Protein AF-0000000085766623 (afdb_homodimer)

Radius of gyration: 16.17 Å; Cα contacts (8 Å, |Δi|>4): 155; chains: 2; bounding box: 37×39×36 Å

Nearest PDB structures (foldseek):
  5cm3-assembly1_A  TM=6.583E-01  e=5.769E-01  Escherichia coli
  8qa9-assembly1_D  TM=6.747E-01  e=6.812E-01  Escherichia coli
  5ckt-assembly1_D  TM=7.286E-01  e=1.122E+00  Escherichia coli
  2n5g-assembly1_A  TM=6.595E-01  e=3.589E+00  Escherichia coli
  4ds4-assembly1_A  TM=4.404E-01  e=4.480E+00  Geobacillus kaustophilus HTA426

Sequence (198 aa):
MEEEMLNTLAAILIRMTPEIFHELVDALSPLLEKKDKFMRKALEPELKIAITLCYLAIGDSYKSLMYSFSVSHNTICRIIPETCEVIFGEVMSFLSLVSMEEEMLNTLAAILIRMTPEIFHELVDALSPLLEKKDKFMRKALEPELKIAITLCYLAIGDSYKSLMYSFSVSHNTICRIIPETCEVIFGEVMSFLSLVS

Solvent-accessible surface area (backbone atoms only — not comparable to full-atom values): 11015 Å² total; per-residue (Å²): 114,72,69,53,35,50,44,49,42,28,48,50,55,68,66,51,45,73,67,56,50,49,53,50,37,64,70,44,33,68,64,53,59,65,66,44,78,78,52,86,81,60,78,56,53,61,56,43,50,54,54,36,44,38,37,58,26,71,59,50,48,72,67,56,46,25,63,75,67,70,44,54,67,73,54,52,54,47,41,37,49,54,48,46,38,54,50,48,34,54,50,50,54,51,49,64,70,73,104,112,71,68,53,36,47,45,50,42,29,49,50,56,69,66,50,45,73,66,57,50,49,51,50,38,65,68,44,34,68,62,52,58,63,68,45,77,78,50,88,80,61,78,54,53,62,56,42,50,52,53,35,44,38,36,56,24,70,60,51,49,72,68,55,44,27,64,75,68,69,44,54,66,73,55,52,55,46,41,37,51,53,47,46,36,54,51,47,33,52,52,49,52,51,49,65,71,74,106

Organism: Holothuria leucospilota (NCBI:txid206669)

Foldseek 3Di:
DVVVVLVVLLVVVVPDDPVNLVVVLVVQQVVLVVVCVDPPDDDHSSLLVVLLSCCRNVVDDLVRSCVVVVNDSVNSVPSNVSSVVSVVVVVVVVVVVVD/DVVVVLVVLLVVVVPDDPVNLVVVLVVQQVVLVVVCVDPPDQDHSSLLVVLLSCCRNVVDDLVRSCVVVVNDSVNSVPSNVSSVVSVVVVVVVVVVVVD

pLDDT: mean 87.42, std 12.61, range [39.88, 98.12]

Secondary structure (DSSP, 8-state):
-HHHHHHHHHHHHHT--HHHHHHHHHHHHHHHHHH-TT-TTPPPHHHHHHHHHIIIII---HHHHHHHHT--HHHHHHHHHHHHHHHHHHHHHHHHHH-/-HHHHHHHHHHHHHT--HHHHHHHHHHHHHHHHHH-TT-TTPPPHHHHHHHHHIIIII---HHHHHHHHT--HHHHHHHHHHHHHHHHHHHHHHHHHH-

Structure (mmCIF, N/CA/C/O backbone):
data_AF-0000000085766623-model_v1
#
loop_
_entity.id
_entity.type
_entity.pdbx_description
1 polymer 'Uncharacterized protein'
#
loop_
_atom_site.group_PDB
_atom_site.id
_atom_site.type_symbol
_atom_site.label_atom_id
_atom_site.label_alt_id
_atom_site.label_comp_id
_atom_site.label_asym_id
_atom_site.label_entity_id
_atom_site.label_seq_id
_atom_site.pdbx_PDB_ins_code
_atom_site.Cartn_x
_atom_site.Cartn_y
_atom_site.Cartn_z
_atom_site.occupancy
_atom_site.B_iso_or_equiv
_atom_site.auth_seq_id
_atom_site.auth_comp_id
_atom_site.auth_asym_id
_atom_site.auth_atom_id
_atom_site.pdbx_PDB_model_num
ATOM 1 N N . MET A 1 1 ? 11.414 -16.625 9.031 1 39.88 1 MET A N 1
ATOM 2 C CA . MET A 1 1 ? 11.914 -15.641 8.07 1 39.88 1 MET A CA 1
ATOM 3 C C . MET A 1 1 ? 10.93 -14.484 7.902 1 39.88 1 MET A C 1
ATOM 5 O O . MET A 1 1 ? 11.336 -13.32 7.855 1 39.88 1 MET A O 1
ATOM 9 N N . GLU A 1 2 ? 9.57 -14.766 7.883 1 46.84 2 GLU A N 1
ATOM 10 C CA . GLU A 1 2 ? 8.484 -13.805 7.754 1 46.84 2 GLU A CA 1
ATOM 11 C C . GLU A 1 2 ? 8.461 -12.836 8.93 1 46.84 2 GLU A C 1
ATOM 13 O O . GLU A 1 2 ? 8.297 -11.625 8.75 1 46.84 2 GLU A O 1
ATOM 18 N N . GLU A 1 3 ? 8.633 -13.422 10.117 1 51.94 3 GLU A N 1
ATOM 19 C CA . GLU A 1 3 ? 8.656 -12.703 11.383 1 51.94 3 GLU A CA 1
ATOM 20 C C . GLU A 1 3 ? 9.789 -11.688 11.422 1 51.94 3 GLU A C 1
ATOM 22 O O . GLU A 1 3 ? 9.648 -10.602 11.992 1 51.94 3 GLU A O 1
ATOM 27 N N . GLU A 1 4 ? 10.703 -12.062 10.648 1 53.62 4 GLU A N 1
ATOM 28 C CA . GLU A 1 4 ? 11.898 -11.227 10.711 1 53.62 4 GLU A CA 1
ATOM 29 C C . GLU A 1 4 ? 11.719 -9.938 9.906 1 53.62 4 GLU A C 1
ATOM 31 O O . GLU A 1 4 ? 12.18 -8.875 10.32 1 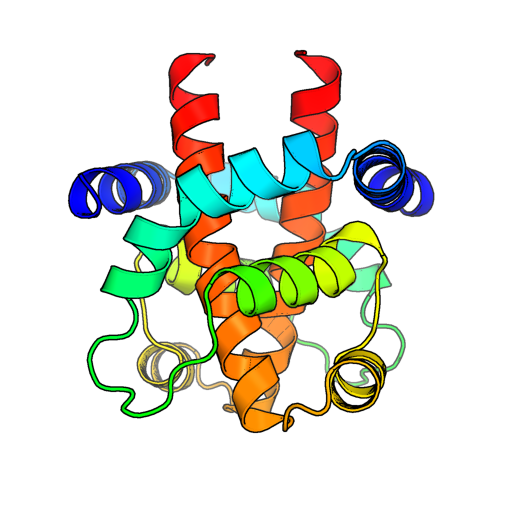53.62 4 GLU A O 1
ATOM 36 N N . MET A 1 5 ? 11 -10.047 8.883 1 54.84 5 MET A N 1
ATOM 37 C CA . MET A 1 5 ? 10.812 -8.875 8.039 1 54.84 5 MET A CA 1
ATOM 38 C C . MET A 1 5 ? 9.922 -7.844 8.719 1 54.84 5 MET A C 1
ATOM 40 O O . MET A 1 5 ? 10.242 -6.656 8.75 1 54.84 5 MET A O 1
ATOM 44 N N . LEU A 1 6 ? 8.75 -8.305 9.195 1 57.81 6 LEU A N 1
ATOM 45 C CA . LEU A 1 6 ? 7.875 -7.422 9.961 1 57.81 6 LEU A CA 1
ATOM 46 C C . LEU A 1 6 ? 8.602 -6.859 11.18 1 57.81 6 LEU A C 1
ATOM 48 O O . LEU A 1 6 ? 8.414 -5.695 11.531 1 57.81 6 LEU A O 1
ATOM 52 N N . ASN A 1 7 ? 9.539 -7.586 11.477 1 64.12 7 ASN A N 1
ATOM 53 C CA . ASN A 1 7 ? 10.297 -7.191 12.656 1 64.12 7 ASN A CA 1
ATOM 54 C C . ASN A 1 7 ? 11.227 -6.012 12.359 1 64.12 7 ASN A C 1
ATOM 56 O O . ASN A 1 7 ? 11.398 -5.133 13.203 1 64.12 7 ASN A O 1
ATOM 60 N N . THR A 1 8 ? 11.461 -5.91 11.117 1 69.06 8 THR A N 1
ATOM 61 C CA . THR A 1 8 ? 12.398 -4.848 10.781 1 69.06 8 THR A CA 1
ATOM 62 C C . THR A 1 8 ? 11.695 -3.498 10.719 1 69.06 8 THR A C 1
ATOM 64 O O . THR A 1 8 ? 12.133 -2.533 11.352 1 69.06 8 THR A O 1
ATOM 67 N N . LEU A 1 9 ? 10.5 -3.447 10.094 1 74.31 9 LEU A N 1
ATOM 68 C CA . LEU A 1 9 ? 9.758 -2.193 9.977 1 74.31 9 LEU A CA 1
ATOM 69 C C . LEU A 1 9 ? 9.266 -1.723 11.336 1 74.31 9 LEU A C 1
ATOM 71 O O . LEU A 1 9 ? 9.328 -0.531 11.648 1 74.31 9 LEU A O 1
ATOM 75 N N . ALA A 1 10 ? 8.883 -2.727 12.039 1 76.06 10 ALA A N 1
ATOM 76 C CA . ALA A 1 10 ? 8.414 -2.398 13.391 1 76.06 10 ALA A CA 1
ATOM 77 C C . ALA A 1 10 ? 9.547 -1.816 14.234 1 76.06 10 ALA A C 1
ATOM 79 O O . ALA A 1 10 ? 9.336 -0.863 14.984 1 76.06 10 ALA A O 1
ATOM 80 N N . ALA A 1 11 ? 10.656 -2.379 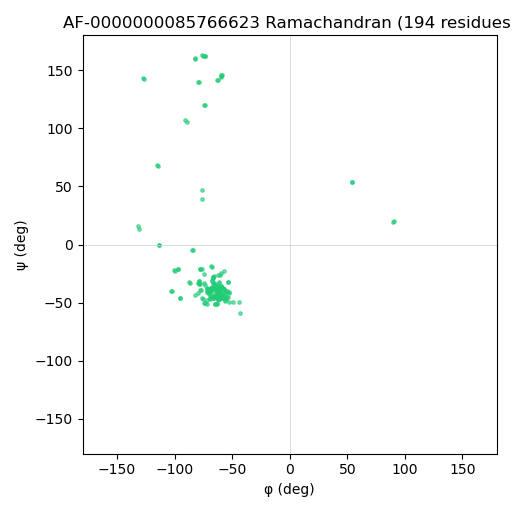13.969 1 75.38 11 ALA A N 1
ATOM 81 C CA . ALA A 1 11 ? 11.82 -1.898 14.703 1 75.38 11 ALA A CA 1
ATOM 82 C C . ALA A 1 11 ? 12.18 -0.471 14.297 1 75.38 11 ALA A C 1
ATOM 84 O O . ALA A 1 11 ? 12.547 0.348 15.141 1 75.38 11 ALA A O 1
ATOM 85 N N . ILE A 1 12 ? 12.008 -0.249 13.094 1 73.38 12 ILE A N 1
ATOM 86 C CA . ILE A 1 12 ? 12.289 1.093 12.594 1 73.38 12 ILE A CA 1
ATOM 87 C C . ILE A 1 12 ? 11.273 2.078 13.172 1 73.38 12 ILE A C 1
ATOM 89 O O . ILE A 1 12 ? 11.641 3.178 13.594 1 73.38 12 ILE A O 1
ATOM 93 N N . LEU A 1 13 ? 10.016 1.604 13.211 1 77.88 13 LEU A N 1
ATOM 94 C CA . LEU A 1 13 ? 8.961 2.475 13.711 1 77.88 13 LEU A CA 1
ATOM 95 C C . LEU A 1 13 ? 9.125 2.725 15.211 1 77.88 13 LEU A C 1
ATOM 97 O O . LEU A 1 13 ? 8.891 3.838 15.688 1 77.88 13 LEU A O 1
ATOM 101 N N . ILE A 1 14 ? 9.523 1.737 15.836 1 77.69 14 ILE A N 1
ATOM 102 C CA . ILE A 1 14 ? 9.711 1.867 17.281 1 77.69 14 ILE A CA 1
ATOM 103 C C . ILE A 1 14 ? 10.836 2.855 17.562 1 77.69 14 ILE A C 1
ATOM 105 O O . ILE A 1 14 ? 10.82 3.541 18.594 1 77.69 14 ILE A O 1
ATOM 109 N N . ARG A 1 15 ? 11.789 2.857 16.734 1 81.38 15 ARG A N 1
ATOM 110 C CA . ARG A 1 15 ? 12.93 3.752 16.922 1 81.38 15 ARG A CA 1
ATOM 111 C C . ARG A 1 15 ? 12.641 5.133 16.344 1 81.38 15 ARG A C 1
ATOM 113 O O . ARG A 1 15 ? 13.461 6.047 16.469 1 81.38 15 ARG A O 1
ATOM 120 N N . MET A 1 16 ? 11.602 5.227 15.773 1 87.69 16 MET A N 1
ATOM 121 C CA . MET A 1 16 ? 11.281 6.508 15.148 1 87.69 16 MET A CA 1
ATOM 122 C C . MET A 1 16 ? 10.914 7.547 16.203 1 87.69 16 MET A C 1
ATOM 124 O O . MET A 1 16 ? 10.008 7.328 17.016 1 87.69 16 MET A O 1
ATOM 128 N N . THR A 1 17 ? 11.648 8.656 16.281 1 89.5 17 THR A N 1
ATOM 129 C CA . THR A 1 17 ? 11.328 9.781 17.156 1 89.5 17 THR A CA 1
ATOM 130 C C . THR A 1 17 ? 10.289 10.695 16.516 1 89.5 17 THR A C 1
ATOM 132 O O . THR A 1 17 ? 10.078 10.641 15.305 1 89.5 17 THR A O 1
ATOM 135 N N . PRO A 1 18 ? 9.609 11.516 17.359 1 92.5 18 PRO A N 1
ATOM 136 C CA . PRO A 1 18 ? 8.68 12.492 16.797 1 92.5 18 PRO A CA 1
ATOM 137 C C . PRO A 1 18 ? 9.32 13.383 15.742 1 92.5 18 PRO A C 1
ATOM 139 O O . PRO A 1 18 ? 8.664 13.789 14.773 1 92.5 18 PRO A O 1
ATOM 142 N N . GLU A 1 19 ? 10.57 13.633 15.945 1 93.44 19 GLU A N 1
ATOM 143 C CA . GLU A 1 19 ? 11.297 14.469 15 1 93.44 19 GLU A CA 1
ATOM 144 C C . GLU A 1 19 ? 11.422 13.789 13.641 1 93.44 19 GLU A C 1
ATOM 146 O O . GLU A 1 19 ? 11.219 14.422 12.602 1 93.44 19 GLU A O 1
ATOM 151 N N . ILE A 1 20 ? 11.773 12.539 13.609 1 90.88 20 ILE A N 1
ATOM 152 C CA . ILE A 1 20 ? 11.906 11.781 12.375 1 90.88 20 ILE A CA 1
ATOM 153 C C . ILE A 1 20 ? 10.547 11.656 11.695 1 90.88 20 ILE A C 1
ATOM 155 O O . ILE A 1 20 ? 10.438 11.812 10.477 1 90.88 20 ILE A O 1
ATOM 159 N N . PHE A 1 21 ? 9.492 11.484 12.539 1 94 21 PHE A N 1
ATOM 160 C CA . PHE A 1 21 ? 8.141 11.406 11.992 1 94 21 PHE A CA 1
ATOM 161 C C . PHE A 1 21 ? 7.758 12.719 11.32 1 94 21 PHE A C 1
ATOM 163 O O . PHE A 1 21 ? 7.188 12.719 10.227 1 94 21 PHE A O 1
ATOM 170 N N . HIS A 1 22 ? 8.094 13.781 11.984 1 95.44 22 HIS A N 1
ATOM 171 C CA . HIS A 1 22 ? 7.758 15.086 11.43 1 95.44 22 HIS A CA 1
ATOM 172 C C . HIS A 1 22 ? 8.508 15.336 10.125 1 95.44 22 HIS A C 1
ATOM 174 O O . HIS A 1 22 ? 7.98 15.977 9.211 1 95.44 22 HIS A O 1
ATOM 180 N N . GLU A 1 23 ? 9.688 14.891 10.047 1 94.12 23 GLU A N 1
ATOM 181 C CA . GLU A 1 23 ? 10.453 15 8.805 1 94.12 23 GLU A CA 1
ATOM 182 C C . GLU A 1 23 ? 9.789 14.211 7.676 1 94.12 23 GLU A C 1
ATOM 184 O O . GLU A 1 23 ? 9.773 14.664 6.527 1 94.12 23 GLU A O 1
ATOM 189 N N . LEU A 1 24 ? 9.336 13.07 8.023 1 93.31 24 LEU A N 1
ATOM 190 C CA . LEU A 1 24 ? 8.617 12.234 7.062 1 93.31 24 LEU A CA 1
ATOM 191 C C . LEU A 1 24 ? 7.355 12.938 6.57 1 93.31 24 LEU A C 1
ATOM 193 O O . LEU A 1 24 ? 7.078 12.953 5.367 1 93.31 24 LEU A O 1
ATOM 197 N N . VAL A 1 25 ? 6.617 13.492 7.512 1 97 25 VAL A N 1
ATOM 198 C CA . VAL A 1 25 ? 5.391 14.211 7.191 1 97 25 VAL A CA 1
ATOM 199 C C . VAL A 1 25 ? 5.707 15.391 6.273 1 97 25 VAL A C 1
ATOM 201 O O . VAL A 1 25 ? 5.012 15.617 5.277 1 97 25 VAL A O 1
ATOM 204 N N . ASP A 1 26 ? 6.719 16.109 6.605 1 96.62 26 ASP A N 1
ATOM 205 C CA . ASP A 1 26 ? 7.105 17.266 5.805 1 96.62 26 ASP A CA 1
ATOM 206 C C . ASP A 1 26 ? 7.477 16.844 4.383 1 96.62 26 ASP A C 1
ATOM 208 O O . ASP A 1 26 ? 7.164 17.562 3.424 1 96.62 26 ASP A O 1
ATOM 212 N N . ALA A 1 27 ? 8.102 15.75 4.215 1 94 27 ALA A N 1
ATOM 213 C CA . ALA A 1 27 ? 8.57 15.281 2.916 1 94 27 ALA A CA 1
ATOM 214 C C . ALA A 1 27 ? 7.41 14.773 2.064 1 94 27 ALA A C 1
ATOM 216 O O . ALA A 1 27 ? 7.406 14.945 0.843 1 94 27 ALA A O 1
ATOM 217 N N . LEU A 1 28 ? 6.41 14.195 2.67 1 95.88 28 LEU A N 1
ATOM 218 C CA . LEU A 1 28 ? 5.383 13.477 1.918 1 95.88 28 LEU A CA 1
ATOM 219 C C . LEU A 1 28 ? 4.137 14.336 1.748 1 95.88 28 LEU A C 1
ATOM 221 O O . LEU A 1 28 ? 3.318 14.086 0.86 1 95.88 28 LEU A O 1
ATOM 225 N N . SER A 1 29 ? 3.959 15.336 2.625 1 96.62 29 SER A N 1
ATOM 226 C CA . SER A 1 29 ? 2.73 16.125 2.68 1 96.62 29 SER A CA 1
ATOM 227 C C . SER A 1 29 ? 2.426 16.766 1.331 1 96.62 29 SER A C 1
ATOM 229 O O . SER A 1 29 ? 1.304 16.672 0.83 1 96.62 29 SER A O 1
ATOM 231 N N . PRO A 1 30 ? 3.398 17.438 0.675 1 95.25 30 PRO A N 1
ATOM 232 C CA . PRO A 1 30 ? 3.086 18.062 -0.614 1 95.25 30 PRO A CA 1
ATOM 233 C C . PRO A 1 30 ? 2.613 17.047 -1.656 1 95.25 30 PRO A C 1
ATOM 235 O O . PRO A 1 30 ? 1.767 17.375 -2.494 1 95.25 30 PRO A O 1
ATOM 238 N N . LEU A 1 31 ? 3.129 15.859 -1.683 1 92.94 31 LEU A N 1
ATOM 239 C CA . LEU A 1 31 ? 2.77 14.812 -2.633 1 92.94 31 LEU A CA 1
ATOM 240 C C . LEU A 1 31 ? 1.374 14.273 -2.344 1 92.94 31 LEU A C 1
ATOM 242 O O . LEU A 1 31 ? 0.604 14 -3.268 1 92.94 31 LEU A O 1
ATOM 246 N N . LEU A 1 32 ? 1.032 14.133 -1.049 1 94.75 32 LEU A N 1
ATOM 247 C CA . LEU A 1 32 ? -0.274 13.625 -0.648 1 94.75 32 LEU A CA 1
ATOM 248 C C . LEU A 1 32 ? -1.366 14.656 -0.914 1 94.75 32 LEU A C 1
ATOM 250 O O . LEU A 1 32 ? -2.486 14.297 -1.285 1 94.75 32 LEU A O 1
ATOM 254 N N . GLU A 1 33 ? -1.031 15.93 -0.688 1 92.94 33 GLU A N 1
ATOM 255 C CA . GLU A 1 33 ? -1.988 17 -0.922 1 92.94 33 GLU A CA 1
ATOM 256 C C . GLU A 1 33 ? -2.316 17.141 -2.406 1 92.94 33 GLU A C 1
ATOM 258 O O . GLU A 1 33 ? -3.443 17.484 -2.771 1 92.94 33 GLU A O 1
ATOM 263 N N . LYS A 1 34 ? -1.385 16.875 -3.244 1 88.62 34 LYS A N 1
ATOM 264 C CA . LYS A 1 34 ? -1.604 16.906 -4.688 1 88.62 34 LYS A CA 1
ATOM 265 C C . LYS A 1 34 ? -2.572 15.805 -5.117 1 88.62 34 LYS A C 1
ATOM 267 O O . LYS A 1 34 ? -3.309 15.969 -6.094 1 88.62 34 LYS A O 1
ATOM 272 N N . LYS A 1 35 ? -2.625 14.711 -4.398 1 85.5 35 LYS A N 1
ATOM 273 C CA . LYS A 1 35 ? -3.508 13.594 -4.711 1 85.5 35 LYS A CA 1
ATOM 274 C C . LYS A 1 35 ? -4.941 13.883 -4.277 1 85.5 35 LYS A C 1
ATOM 276 O O . LYS A 1 35 ? -5.887 13.297 -4.801 1 85.5 35 LYS A O 1
ATOM 281 N N . ASP A 1 36 ? -5.055 14.859 -3.324 1 82.94 36 ASP A N 1
ATOM 282 C CA . ASP A 1 36 ? -6.367 15.18 -2.77 1 82.94 36 ASP A CA 1
ATOM 283 C C . ASP A 1 36 ? -7.184 16.016 -3.75 1 82.94 36 ASP A C 1
ATOM 285 O O . ASP A 1 36 ? -8.148 16.672 -3.355 1 82.94 36 ASP A O 1
ATOM 289 N N . LYS A 1 37 ? -7.262 15.695 -4.938 1 72.12 37 LYS A N 1
ATOM 290 C CA . LYS A 1 37 ? -7.859 16.453 -6.031 1 72.12 37 LYS A CA 1
ATOM 291 C C . LYS A 1 37 ? -9.188 17.078 -5.605 1 72.12 37 LYS A C 1
ATOM 293 O O . LYS A 1 37 ? -9.406 18.281 -5.777 1 72.12 37 LYS A O 1
ATOM 298 N N . PHE A 1 38 ? -10.195 16.266 -5.164 1 65 38 PHE A N 1
ATOM 299 C CA . PHE A 1 38 ? -11.547 16.797 -5.035 1 65 38 PHE A CA 1
ATOM 300 C C . PHE A 1 38 ? -12.148 16.438 -3.684 1 65 38 PHE A C 1
ATOM 302 O O . PHE A 1 38 ? -13.344 16.625 -3.461 1 65 38 PHE A O 1
ATOM 309 N N . MET A 1 39 ? -11.258 16.094 -2.969 1 69.19 39 MET A N 1
ATOM 310 C CA . MET A 1 39 ? -11.883 15.68 -1.715 1 69.19 39 MET A CA 1
ATOM 311 C C . MET A 1 39 ? -12.008 16.859 -0.758 1 69.19 39 MET A C 1
ATOM 313 O O . MET A 1 39 ? -11 17.469 -0.374 1 69.19 39 MET A O 1
ATOM 317 N N . ARG A 1 40 ? -13.227 17.359 -0.613 1 67.69 40 ARG A N 1
ATOM 318 C CA . ARG A 1 40 ? -13.516 18.484 0.281 1 67.69 40 ARG A CA 1
ATOM 319 C C . ARG A 1 40 ? -12.922 18.25 1.665 1 67.69 40 ARG A C 1
ATOM 321 O O . ARG A 1 40 ? -12.336 19.141 2.258 1 67.69 40 ARG A O 1
ATOM 328 N N . LYS A 1 41 ? -13.156 17.156 2.197 1 78.62 41 LYS A N 1
ATOM 329 C CA . LYS A 1 41 ? -12.695 16.859 3.547 1 78.62 41 LYS A CA 1
ATOM 330 C C . LYS A 1 41 ? -11.656 15.742 3.533 1 78.62 41 LYS A C 1
ATOM 332 O O . LYS A 1 41 ? -11.898 14.656 4.066 1 78.62 41 LYS A O 1
ATOM 337 N N . ALA A 1 42 ? -10.633 16.125 2.988 1 87.19 42 ALA A N 1
ATOM 338 C CA . ALA A 1 42 ? -9.555 15.133 2.98 1 87.19 42 ALA A CA 1
ATOM 339 C C . ALA A 1 42 ? -8.844 15.078 4.332 1 87.19 42 ALA A C 1
ATOM 341 O O . ALA A 1 42 ? -8.703 16.109 5 1 87.19 42 ALA A O 1
ATOM 342 N N . LEU A 1 43 ? -8.484 13.914 4.828 1 94.75 43 LEU A N 1
ATOM 343 C CA . LEU A 1 43 ? -7.691 13.75 6.039 1 94.75 43 LEU A CA 1
ATOM 344 C C . LEU A 1 43 ? -6.336 14.43 5.902 1 94.75 43 LEU A C 1
ATOM 346 O O . LEU A 1 43 ? -5.742 14.43 4.82 1 94.75 43 LEU A O 1
ATOM 350 N N . GLU A 1 44 ? -5.836 15.016 7.027 1 95.25 44 GLU A N 1
ATOM 351 C CA . GLU A 1 44 ? -4.508 15.625 7.016 1 95.25 44 GLU A CA 1
ATOM 352 C C . GLU A 1 44 ? -3.436 14.609 6.645 1 95.25 44 GLU A C 1
ATOM 354 O O . GLU A 1 44 ? -3.512 13.445 7.051 1 95.25 44 GLU A O 1
ATOM 359 N N . PRO A 1 45 ? -2.463 15.078 5.973 1 96.75 45 PRO A N 1
ATOM 360 C CA . PRO A 1 45 ? -1.377 14.18 5.574 1 96.75 45 PRO A CA 1
ATOM 361 C C . PRO A 1 45 ? -0.757 13.445 6.762 1 96.75 45 PRO A C 1
ATOM 363 O O . PRO A 1 45 ? -0.41 12.266 6.652 1 96.75 45 PRO A O 1
ATOM 366 N N . GLU A 1 46 ? -0.594 14.117 7.82 1 97.38 46 GLU A N 1
ATOM 367 C CA . GLU A 1 46 ? -0.016 13.523 9.023 1 97.38 46 GLU A CA 1
ATOM 368 C C . GLU A 1 46 ? -0.803 12.297 9.461 1 97.38 46 GLU A C 1
ATOM 370 O O . GLU A 1 46 ? -0.216 11.266 9.812 1 97.38 46 GLU A O 1
ATOM 375 N N . LEU A 1 47 ? -2.074 12.383 9.406 1 97.56 47 LEU A N 1
ATOM 376 C CA . LEU A 1 47 ? -2.945 11.289 9.805 1 97.56 47 LEU A CA 1
ATOM 377 C C . LEU A 1 47 ? -2.865 10.141 8.797 1 97.56 47 LEU A C 1
ATOM 379 O O . LEU A 1 47 ? -2.82 8.969 9.188 1 97.56 47 LEU A O 1
ATOM 383 N N . LYS A 1 48 ? -2.834 10.438 7.555 1 97.88 48 LYS A N 1
ATOM 384 C CA . LYS A 1 48 ? -2.699 9.43 6.508 1 97.88 48 LYS A CA 1
ATOM 385 C C . LYS A 1 48 ? -1.413 8.625 6.676 1 97.88 48 LYS A C 1
ATOM 387 O O . LYS A 1 48 ? -1.418 7.398 6.543 1 97.88 48 LYS A O 1
ATOM 392 N N . ILE A 1 49 ? -0.371 9.312 6.98 1 97.31 49 ILE A N 1
ATOM 393 C CA . ILE A 1 49 ? 0.939 8.695 7.148 1 97.31 49 ILE A CA 1
ATOM 394 C C . ILE A 1 49 ? 0.942 7.824 8.406 1 97.31 49 ILE A C 1
ATOM 396 O O . ILE A 1 49 ? 1.41 6.684 8.375 1 97.31 49 ILE A O 1
ATOM 400 N N . ALA A 1 50 ? 0.429 8.391 9.5 1 96.75 50 ALA A N 1
ATOM 401 C CA . ALA A 1 50 ? 0.381 7.645 10.758 1 96.75 50 ALA A CA 1
ATOM 402 C C . ALA A 1 50 ? -0.404 6.348 10.602 1 96.75 50 ALA A C 1
ATOM 404 O O . ALA A 1 50 ? 0.056 5.281 11.016 1 96.75 50 ALA A O 1
ATOM 405 N N . ILE A 1 51 ? -1.561 6.398 9.969 1 97.69 51 ILE A N 1
ATOM 406 C CA . ILE A 1 51 ? -2.416 5.234 9.75 1 97.69 51 ILE A CA 1
ATOM 407 C C . ILE A 1 51 ? -1.684 4.211 8.883 1 97.69 51 ILE A C 1
ATOM 409 O O . ILE A 1 51 ? -1.669 3.02 9.203 1 97.69 51 ILE A O 1
ATOM 413 N N . THR A 1 52 ? -1.094 4.633 7.855 1 97.25 52 THR A N 1
ATOM 414 C CA . THR A 1 52 ? -0.405 3.754 6.914 1 97.25 52 THR A CA 1
ATOM 415 C C . THR A 1 52 ? 0.795 3.086 7.578 1 97.25 52 THR A C 1
ATOM 417 O O . THR A 1 52 ? 1.064 1.905 7.34 1 97.25 52 THR A O 1
ATOM 420 N N . LEU A 1 53 ? 1.502 3.811 8.438 1 95 53 LEU A N 1
ATOM 421 C CA . LEU A 1 53 ? 2.643 3.234 9.141 1 95 53 LEU A CA 1
ATOM 422 C C . LEU A 1 53 ? 2.188 2.184 10.148 1 95 53 LEU A C 1
ATOM 424 O O . LEU A 1 53 ? 2.855 1.164 10.336 1 95 53 LEU A O 1
ATOM 428 N N . CYS A 1 54 ? 1.036 2.465 10.82 1 94.75 54 CYS A N 1
ATOM 429 C CA . CYS A 1 54 ? 0.486 1.466 11.734 1 94.75 54 CYS A CA 1
ATOM 430 C C . CYS A 1 54 ? 0.129 0.186 10.984 1 94.75 54 CYS A C 1
ATOM 432 O O . CYS A 1 54 ? 0.338 -0.915 11.5 1 94.75 54 CYS A O 1
ATOM 434 N N . TYR A 1 55 ? -0.284 0.336 9.75 1 95.5 55 TYR A N 1
ATOM 435 C CA . TYR A 1 55 ? -0.615 -0.817 8.922 1 95.5 55 TYR A CA 1
ATOM 436 C C . TYR A 1 55 ? 0.646 -1.544 8.469 1 95.5 55 TYR A C 1
ATOM 438 O O . TYR A 1 55 ? 0.779 -2.754 8.672 1 95.5 55 TYR A O 1
ATOM 446 N N . LEU A 1 56 ? 1.588 -0.873 7.938 1 93 56 LEU A N 1
ATOM 447 C CA . LEU A 1 56 ? 2.75 -1.455 7.277 1 93 56 LEU A CA 1
ATOM 448 C C . LEU A 1 56 ? 3.762 -1.96 8.305 1 93 56 LEU A C 1
ATOM 450 O O . LEU A 1 56 ? 4.398 -2.994 8.094 1 93 56 LEU A O 1
ATOM 454 N N . ALA A 1 57 ? 3.926 -1.209 9.352 1 91.25 57 ALA A N 1
ATOM 455 C CA . ALA A 1 57 ? 5.035 -1.455 10.273 1 91.25 57 ALA A CA 1
ATOM 456 C C . ALA A 1 57 ? 4.551 -2.166 11.531 1 91.25 57 ALA A C 1
ATOM 458 O O . ALA A 1 57 ? 5.219 -3.074 12.039 1 91.25 57 ALA A O 1
ATOM 459 N N . ILE A 1 58 ? 3.402 -1.794 12.047 1 87.88 58 ILE A N 1
ATOM 460 C CA . ILE A 1 58 ? 2.883 -2.389 13.273 1 87.88 58 ILE A CA 1
ATOM 461 C C . ILE A 1 58 ? 2.082 -3.645 12.938 1 87.88 58 ILE A C 1
ATOM 463 O O . ILE A 1 58 ? 2.064 -4.602 13.719 1 87.88 58 ILE A O 1
ATOM 467 N N . GLY A 1 59 ? 1.442 -3.635 11.766 1 89.75 59 GLY A N 1
ATOM 468 C CA . GLY A 1 59 ? 0.65 -4.785 11.359 1 89.75 59 GLY A CA 1
ATOM 469 C C . GLY A 1 59 ? -0.795 -4.703 11.812 1 89.75 59 GLY A C 1
ATOM 470 O O . GLY A 1 59 ? -1.466 -5.73 11.953 1 89.75 59 GLY A O 1
ATOM 471 N N . ASP A 1 60 ? -1.31 -3.5 12.148 1 92.94 60 ASP A N 1
ATOM 472 C CA . ASP A 1 60 ? -2.705 -3.32 12.539 1 92.94 60 ASP A CA 1
ATOM 473 C C . ASP A 1 60 ? -3.643 -3.691 11.391 1 92.94 60 ASP A C 1
ATOM 475 O O . ASP A 1 60 ? -3.357 -3.4 10.227 1 92.94 60 ASP A O 1
ATOM 479 N N . SER A 1 61 ? -4.738 -4.305 11.727 1 94.38 61 SER A N 1
ATOM 480 C CA . SER A 1 61 ? -5.781 -4.59 10.742 1 94.38 61 SER A CA 1
ATOM 481 C C . SER A 1 61 ? -6.574 -3.332 10.398 1 94.38 61 SER A C 1
ATOM 483 O O . SER A 1 61 ? -6.535 -2.346 11.133 1 94.38 61 SER A O 1
ATOM 485 N N . TYR A 1 62 ? -7.301 -3.393 9.25 1 95.06 62 TYR A N 1
ATOM 486 C CA . TYR A 1 62 ? -8.18 -2.283 8.891 1 95.06 62 TYR A CA 1
ATOM 487 C C . TYR A 1 62 ? -9.188 -2.012 10.008 1 95.06 62 TYR A C 1
ATOM 489 O O . TYR A 1 62 ? -9.445 -0.856 10.352 1 95.06 62 TYR A O 1
ATOM 497 N N . LYS A 1 63 ? -9.695 -3.098 10.641 1 96.75 63 LYS A N 1
ATOM 498 C CA . LYS A 1 63 ? -10.664 -2.959 11.719 1 96.75 63 LYS A CA 1
ATOM 499 C C . LYS A 1 63 ? -10.062 -2.215 12.906 1 96.75 63 LYS A C 1
ATOM 501 O O . LYS A 1 63 ? -10.68 -1.299 13.453 1 96.75 63 LYS A O 1
ATOM 506 N N . SER A 1 64 ? -8.898 -2.66 13.344 1 97.44 64 SER A N 1
ATOM 507 C CA . SER A 1 64 ? -8.219 -2.018 14.461 1 97.44 64 SER A CA 1
ATOM 508 C C . SER A 1 64 ? -7.934 -0.548 14.164 1 97.44 64 SER A C 1
ATOM 510 O O . SER A 1 64 ? -8.094 0.306 15.039 1 97.44 64 SER A O 1
ATOM 512 N N . LEU A 1 65 ? -7.586 -0.261 12.945 1 97.94 65 LEU A N 1
ATOM 513 C CA . LEU A 1 65 ? -7.277 1.106 12.539 1 97.94 65 LEU A CA 1
ATOM 514 C C . LEU A 1 65 ? -8.531 1.973 12.555 1 97.94 65 LEU A C 1
ATOM 516 O O . LEU A 1 65 ? -8.492 3.127 12.984 1 97.94 65 LEU A O 1
ATOM 520 N N . MET A 1 66 ? -9.664 1.448 12.016 1 98.12 66 MET A N 1
ATOM 521 C CA . MET A 1 66 ? -10.938 2.164 12.023 1 98.12 66 MET A CA 1
ATOM 522 C C . MET A 1 66 ? -11.289 2.625 13.438 1 98.12 66 MET A C 1
ATOM 524 O O . MET A 1 66 ? -11.664 3.779 13.641 1 98.12 66 MET A O 1
ATOM 528 N N . TYR A 1 67 ? -11.023 1.752 14.391 1 98 67 TYR A N 1
ATOM 529 C CA . TYR A 1 67 ? -11.359 2.039 15.773 1 98 67 TYR A CA 1
ATOM 530 C C . TYR A 1 67 ? -10.367 3.02 16.391 1 98 67 TYR A C 1
ATOM 532 O O . TYR A 1 67 ? -10.758 4.02 17 1 98 67 TYR A O 1
ATOM 540 N N . SER A 1 68 ? -9.086 2.764 16.156 1 97.44 68 SER A N 1
ATOM 541 C CA . SER A 1 68 ? -8.039 3.545 16.812 1 97.44 68 SER A CA 1
ATOM 542 C C . SER A 1 68 ? -8.031 4.984 16.312 1 97.44 68 SER A C 1
ATOM 544 O O . SER A 1 68 ? -7.727 5.91 17.062 1 97.44 68 SER A O 1
ATOM 546 N N . PHE A 1 69 ? -8.406 5.184 15.086 1 97.75 69 PHE A N 1
ATOM 547 C CA . PHE A 1 69 ? -8.289 6.508 14.484 1 97.75 69 PHE A CA 1
ATOM 548 C C . PHE A 1 69 ? -9.672 7.09 14.195 1 97.75 69 PHE A C 1
ATOM 550 O O . PHE A 1 69 ? -9.781 8.227 13.727 1 97.75 69 PHE A O 1
ATOM 557 N N . SER A 1 70 ? -10.648 6.352 14.5 1 97.94 70 SER A N 1
ATOM 558 C CA . SER A 1 70 ? -12.023 6.781 14.273 1 97.94 70 SER A CA 1
ATOM 559 C C . SER A 1 70 ? -12.25 7.188 12.82 1 97.94 70 SER A C 1
ATOM 561 O O . SER A 1 70 ? -12.727 8.289 12.547 1 97.94 70 SER A O 1
ATOM 563 N N . VAL A 1 71 ? -11.945 6.383 11.906 1 96.81 71 VAL A N 1
ATOM 564 C CA . VAL A 1 71 ? -12.078 6.566 10.461 1 96.81 71 VAL A CA 1
ATOM 565 C C . VAL A 1 71 ? -12.867 5.406 9.867 1 96.81 71 VAL A C 1
ATOM 567 O O . VAL A 1 71 ? -12.695 4.254 10.266 1 96.81 71 VAL A O 1
ATOM 570 N N . SER A 1 72 ? -13.703 5.645 8.891 1 95.62 72 SER A N 1
ATOM 571 C CA . SER A 1 72 ? -14.547 4.617 8.297 1 95.62 72 SER A CA 1
ATOM 572 C C . SER A 1 72 ? -13.734 3.674 7.414 1 95.62 72 SER A C 1
ATOM 574 O O . SER A 1 72 ? -12.641 4.02 6.973 1 95.62 72 SER A O 1
ATOM 576 N N . HIS A 1 73 ? -14.312 2.574 7.156 1 94.44 73 HIS A N 1
ATOM 577 C CA . HIS A 1 73 ? -13.688 1.556 6.324 1 94.44 73 HIS A CA 1
ATOM 578 C C . HIS A 1 73 ? -13.398 2.086 4.922 1 94.44 73 HIS A C 1
ATOM 580 O O . HIS A 1 73 ? -12.328 1.848 4.367 1 94.44 73 HIS A O 1
ATOM 586 N N . ASN A 1 74 ? -14.383 2.748 4.344 1 91.56 74 ASN A N 1
ATOM 587 C CA . ASN A 1 74 ? -14.234 3.293 2.998 1 91.56 74 ASN A CA 1
ATOM 588 C C . ASN A 1 74 ? -13.062 4.27 2.914 1 91.56 74 ASN A C 1
ATOM 590 O O . ASN A 1 74 ? -12.312 4.262 1.936 1 91.56 74 ASN A O 1
ATOM 594 N N . THR A 1 75 ? -12.914 5.043 4.008 1 93.75 75 THR A N 1
ATOM 595 C CA . THR A 1 75 ? -11.828 6.02 4.047 1 93.75 75 THR A CA 1
ATOM 596 C C . THR A 1 75 ? -10.484 5.328 4.203 1 93.75 75 THR A C 1
ATOM 598 O O . THR A 1 75 ? -9.516 5.68 3.521 1 93.75 75 THR A O 1
ATOM 601 N N . ILE A 1 76 ? -10.383 4.262 5.059 1 96.38 76 ILE A N 1
ATOM 602 C CA . ILE A 1 76 ? -9.164 3.484 5.262 1 96.38 76 ILE A CA 1
ATOM 603 C C . ILE A 1 76 ? -8.734 2.84 3.947 1 96.38 76 ILE A C 1
ATOM 605 O O . ILE A 1 76 ? -7.555 2.881 3.584 1 96.38 76 ILE A O 1
ATOM 609 N N . CYS A 1 77 ? -9.695 2.346 3.172 1 94.62 77 CYS A N 1
ATOM 610 C CA . CYS A 1 77 ? -9.445 1.644 1.918 1 94.62 77 CYS A CA 1
ATOM 611 C C . CYS A 1 77 ? -8.891 2.592 0.861 1 94.62 77 CYS A C 1
ATOM 613 O O . CYS A 1 77 ? -8.227 2.158 -0.078 1 94.62 77 CYS A O 1
ATOM 615 N N . ARG A 1 78 ? -9.102 3.803 1.113 1 92.31 78 ARG A N 1
ATOM 616 C CA . ARG A 1 78 ? -8.641 4.801 0.155 1 92.31 78 ARG A CA 1
ATOM 617 C C . ARG A 1 78 ? -7.273 5.348 0.552 1 92.31 78 ARG A C 1
ATOM 619 O O . ARG A 1 78 ? -6.367 5.43 -0.278 1 92.31 78 ARG A O 1
ATOM 626 N N . ILE A 1 79 ? -7.098 5.676 1.792 1 95.69 79 ILE A N 1
ATOM 627 C CA . ILE A 1 79 ? -5.934 6.473 2.162 1 95.69 79 ILE A CA 1
ATOM 628 C C . ILE A 1 79 ? -4.695 5.582 2.23 1 95.69 79 ILE A C 1
ATOM 630 O O . ILE A 1 79 ? -3.586 6.027 1.931 1 95.69 79 ILE A O 1
ATOM 634 N N . ILE A 1 80 ? -4.914 4.328 2.66 1 97.38 80 ILE A N 1
ATOM 635 C CA . ILE A 1 80 ? -3.738 3.48 2.834 1 97.38 80 ILE A CA 1
ATOM 636 C C . ILE A 1 80 ? -3.078 3.232 1.48 1 97.38 80 ILE A C 1
ATOM 638 O O . ILE A 1 80 ? -1.889 3.51 1.303 1 97.38 80 ILE A O 1
ATOM 642 N N . PRO A 1 81 ? -3.828 2.805 0.482 1 96.75 81 PRO A N 1
ATOM 643 C CA . PRO A 1 81 ? -3.176 2.604 -0.814 1 96.75 81 PRO A CA 1
ATOM 644 C C . PRO A 1 81 ? -2.625 3.898 -1.405 1 96.75 81 PRO A C 1
ATOM 646 O O . PRO A 1 81 ? -1.542 3.898 -1.997 1 96.75 81 PRO A O 1
ATOM 649 N N . GLU A 1 82 ? -3.318 5 -1.258 1 94.88 82 GL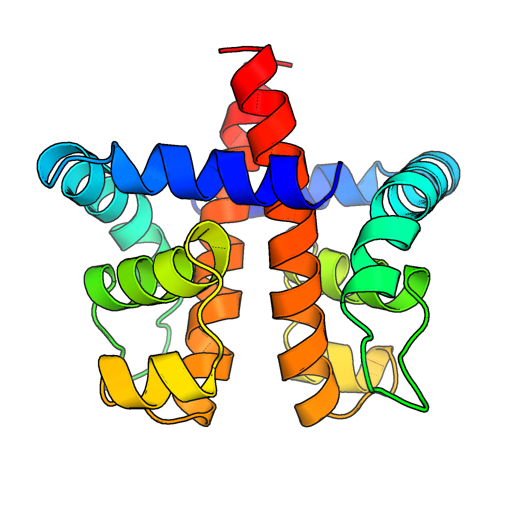U A N 1
ATOM 650 C CA . GLU A 1 82 ? -2.848 6.285 -1.769 1 94.88 82 GLU A CA 1
ATOM 651 C C . GLU A 1 82 ? -1.531 6.691 -1.11 1 94.88 82 GLU A C 1
ATOM 653 O O . GLU A 1 82 ? -0.618 7.176 -1.782 1 94.88 82 GLU A O 1
ATOM 658 N N . THR A 1 83 ? -1.504 6.574 0.193 1 96.69 83 THR A N 1
ATOM 659 C CA . THR A 1 83 ? -0.292 6.898 0.938 1 96.69 83 THR A CA 1
ATOM 660 C C . THR A 1 83 ? 0.84 5.941 0.572 1 96.69 83 THR A C 1
ATOM 662 O O . THR A 1 83 ? 1.991 6.359 0.43 1 96.69 83 THR A O 1
ATOM 665 N N . CYS A 1 84 ? 0.517 4.637 0.361 1 96.19 84 CYS A N 1
ATOM 666 C CA . CYS A 1 84 ? 1.506 3.658 -0.077 1 96.19 84 CYS A CA 1
ATOM 667 C C . CYS A 1 84 ? 2.102 4.051 -1.424 1 96.19 84 CYS A C 1
ATOM 669 O O . CYS A 1 84 ? 3.309 3.92 -1.636 1 96.19 84 CYS A O 1
ATOM 671 N N . GLU A 1 85 ? 1.262 4.457 -2.297 1 94.12 85 GLU A N 1
ATOM 672 C CA . GLU A 1 85 ? 1.727 4.887 -3.613 1 94.12 85 GLU A CA 1
ATOM 673 C C . GLU A 1 85 ? 2.775 5.988 -3.498 1 94.12 85 GLU A C 1
ATOM 675 O O . GLU A 1 85 ? 3.816 5.93 -4.156 1 94.12 85 GLU A O 1
ATOM 680 N N . VAL A 1 86 ? 2.529 6.98 -2.689 1 93.44 86 VAL A N 1
ATOM 681 C CA . VAL A 1 86 ? 3.426 8.117 -2.51 1 93.44 86 VAL A CA 1
ATOM 682 C C . VAL A 1 86 ? 4.727 7.652 -1.861 1 93.44 86 VAL A C 1
ATOM 684 O O . VAL A 1 86 ? 5.816 8.023 -2.305 1 93.44 86 VAL A O 1
ATOM 687 N N . ILE A 1 87 ? 4.625 6.855 -0.835 1 92.62 87 ILE A N 1
ATOM 688 C CA . ILE A 1 87 ? 5.797 6.336 -0.134 1 92.62 87 ILE A CA 1
ATOM 689 C C . ILE A 1 87 ? 6.637 5.488 -1.087 1 92.62 87 ILE A C 1
ATOM 691 O O . ILE A 1 87 ? 7.859 5.617 -1.128 1 92.62 87 ILE A O 1
ATOM 695 N N . PHE A 1 88 ? 5.949 4.66 -1.83 1 90.69 88 PHE A N 1
ATOM 696 C CA . PHE A 1 88 ? 6.641 3.797 -2.779 1 90.69 88 PHE A CA 1
ATOM 697 C C . PHE A 1 88 ? 7.406 4.621 -3.807 1 90.69 88 PHE A C 1
ATOM 699 O O . PHE A 1 88 ? 8.547 4.305 -4.141 1 90.69 88 PHE A O 1
ATOM 706 N N . GLY A 1 89 ? 6.793 5.629 -4.359 1 88.94 89 GLY A N 1
ATOM 707 C CA . GLY A 1 89 ? 7.469 6.523 -5.285 1 88.94 89 GLY A CA 1
ATOM 708 C C . GLY A 1 89 ? 8.742 7.113 -4.723 1 88.94 89 GLY A C 1
ATOM 709 O O . GLY A 1 89 ? 9.766 7.168 -5.406 1 88.94 89 GLY A O 1
ATOM 710 N N . GLU A 1 90 ? 8.68 7.57 -3.504 1 87.75 90 GLU A N 1
ATOM 711 C CA . GLU A 1 90 ? 9.844 8.164 -2.859 1 87.75 90 GLU A CA 1
ATOM 712 C C . GLU A 1 90 ? 10.945 7.125 -2.643 1 87.75 90 GLU A C 1
ATOM 714 O O . GLU A 1 90 ? 12.125 7.418 -2.826 1 87.75 90 GLU A O 1
ATOM 719 N N . VAL A 1 91 ? 10.594 5.965 -2.193 1 86.44 91 VAL A N 1
ATOM 720 C CA . VAL A 1 91 ? 11.547 4.891 -1.938 1 86.44 91 VAL A CA 1
ATOM 721 C C . VAL A 1 91 ? 12.219 4.473 -3.246 1 86.44 91 VAL A C 1
ATOM 723 O O . VAL A 1 91 ? 13.438 4.277 -3.291 1 86.44 91 VAL A O 1
ATOM 726 N N . MET A 1 92 ? 11.422 4.328 -4.25 1 85.75 92 MET A N 1
ATOM 727 C CA . MET A 1 92 ? 11.977 3.939 -5.543 1 85.75 92 MET A CA 1
ATOM 728 C C . MET A 1 92 ? 12.93 5.008 -6.07 1 85.75 92 MET A C 1
ATOM 730 O O . MET A 1 92 ? 13.938 4.691 -6.703 1 85.75 92 MET A O 1
ATOM 734 N N . SER A 1 93 ? 12.539 6.273 -5.891 1 84.75 93 SER A N 1
ATOM 735 C CA . SER A 1 93 ? 13.43 7.367 -6.266 1 84.75 93 SER A CA 1
ATOM 736 C C . SER A 1 93 ? 14.773 7.262 -5.543 1 84.75 93 SER A C 1
ATOM 738 O O . SER A 1 93 ? 15.828 7.473 -6.145 1 84.75 93 SER A O 1
ATOM 740 N N . PHE A 1 94 ? 14.742 6.996 -4.289 1 83.62 94 PHE A N 1
ATOM 741 C CA . PHE A 1 94 ? 15.953 6.82 -3.488 1 83.62 94 PHE A CA 1
ATOM 742 C C . PHE A 1 94 ? 16.766 5.641 -3.996 1 83.62 94 PHE A C 1
ATOM 744 O O . PHE A 1 94 ? 17.984 5.746 -4.141 1 83.62 94 PHE A O 1
ATOM 751 N N . LEU A 1 95 ? 16.172 4.492 -4.266 1 82.25 95 LEU A N 1
ATOM 752 C CA . LEU A 1 95 ? 16.844 3.285 -4.723 1 82.25 95 LEU A CA 1
ATOM 753 C C . LEU A 1 95 ? 17.5 3.514 -6.082 1 82.25 95 LEU A C 1
ATOM 755 O O . LEU A 1 95 ? 18.562 2.961 -6.359 1 82.25 95 LEU A O 1
ATOM 759 N N . SER A 1 96 ? 16.812 4.301 -6.859 1 83.31 96 SER A N 1
ATOM 760 C CA . SER A 1 96 ? 17.359 4.609 -8.172 1 83.31 96 SER A CA 1
ATOM 761 C C . SER A 1 96 ? 18.641 5.434 -8.047 1 83.31 96 SER A C 1
ATOM 763 O O . SER A 1 96 ? 19.516 5.383 -8.922 1 83.31 96 SER A O 1
ATOM 765 N N . LEU A 1 97 ? 18.734 6.176 -6.996 1 80.56 97 LEU A N 1
ATOM 766 C CA . LEU A 1 97 ? 19.891 7.031 -6.773 1 80.56 97 LEU A CA 1
ATOM 767 C C . LEU A 1 97 ? 21.062 6.227 -6.25 1 80.56 97 LEU A C 1
ATOM 769 O O . LEU A 1 97 ? 22.219 6.578 -6.496 1 80.56 97 LEU A O 1
ATOM 773 N N . VAL A 1 98 ? 20.812 5.207 -5.52 1 78.62 98 VAL A N 1
ATOM 774 C CA . VAL A 1 98 ? 21.891 4.461 -4.879 1 78.62 98 VAL A CA 1
ATOM 775 C C . VAL A 1 98 ? 22.25 3.252 -5.738 1 78.62 98 VAL A C 1
ATOM 777 O O . VAL A 1 98 ? 23.25 2.568 -5.465 1 78.62 98 VAL A O 1
ATOM 780 N N . SER A 1 99 ? 21.359 2.787 -6.629 1 68.5 99 SER A N 1
ATOM 781 C CA . SER A 1 99 ? 21.672 1.676 -7.52 1 68.5 99 SER A CA 1
ATOM 782 C C . SER A 1 99 ? 22.594 2.123 -8.656 1 68.5 99 SER A C 1
ATOM 784 O O . SER A 1 99 ? 23.516 1.405 -9.031 1 68.5 99 SER A O 1
ATOM 786 N N . MET B 1 1 ? 7.547 17.766 -10.43 1 40.5 1 MET B N 1
ATOM 787 C CA . MET B 1 1 ? 8.297 16.891 -9.547 1 40.5 1 MET B CA 1
ATOM 788 C C . MET B 1 1 ? 7.547 15.586 -9.305 1 40.5 1 MET B C 1
ATOM 790 O O . MET B 1 1 ? 8.133 14.508 -9.336 1 40.5 1 MET B O 1
ATOM 794 N N . GLU B 1 2 ? 6.16 15.656 -9.117 1 47.34 2 GLU B N 1
ATOM 795 C CA . GLU B 1 2 ? 5.27 14.516 -8.906 1 47.34 2 GLU B CA 1
ATOM 796 C C . GLU B 1 2 ? 5.281 13.578 -10.117 1 47.34 2 GLU B C 1
ATOM 798 O O . GLU B 1 2 ? 5.34 12.359 -9.961 1 47.34 2 GLU B O 1
ATOM 803 N N . GLU B 1 3 ? 5.262 14.195 -11.273 1 52.69 3 GLU B N 1
ATOM 804 C CA . GLU B 1 3 ? 5.262 13.5 -12.555 1 52.69 3 GLU B CA 1
ATOM 805 C C . GLU B 1 3 ? 6.539 12.68 -12.742 1 52.69 3 GLU B C 1
ATOM 807 O O . GLU B 1 3 ? 6.516 11.602 -13.336 1 52.69 3 GLU B O 1
ATOM 812 N N . GLU B 1 4 ? 7.492 13.227 -12.031 1 54.84 4 GLU B N 1
ATOM 813 C CA . GLU B 1 4 ? 8.797 12.602 -12.242 1 54.84 4 GLU B CA 1
ATOM 814 C C . GLU B 1 4 ? 8.906 11.297 -11.453 1 54.84 4 GLU B C 1
ATOM 816 O O . GLU B 1 4 ? 9.461 10.312 -11.953 1 54.84 4 GLU B O 1
ATOM 821 N N . MET B 1 5 ? 8.281 11.281 -10.352 1 56.69 5 MET B N 1
ATOM 822 C CA . MET B 1 5 ? 8.375 10.078 -9.531 1 56.69 5 MET B CA 1
ATOM 823 C C . MET B 1 5 ? 7.594 8.93 -10.148 1 56.69 5 MET B C 1
ATOM 825 O O . MET B 1 5 ? 8.086 7.801 -10.219 1 56.69 5 MET B O 1
ATOM 829 N N . LEU B 1 6 ? 6.355 9.219 -10.539 1 59.03 6 LEU B N 1
ATOM 830 C CA . LEU B 1 6 ? 5.555 8.211 -11.227 1 59.03 6 LEU B CA 1
ATOM 831 C C . LEU B 1 6 ? 6.242 7.77 -12.516 1 59.03 6 LEU B C 1
ATOM 833 O O . LEU B 1 6 ? 6.199 6.586 -12.875 1 59.03 6 LEU B O 1
ATOM 837 N N . ASN B 1 7 ? 6.988 8.648 -12.914 1 64.94 7 ASN B N 1
ATOM 838 C CA . ASN B 1 7 ? 7.668 8.367 -14.172 1 64.94 7 ASN B CA 1
ATOM 839 C C . ASN B 1 7 ? 8.789 7.352 -13.992 1 64.94 7 ASN B C 1
ATOM 841 O O . ASN B 1 7 ? 9 6.488 -14.852 1 64.94 7 ASN B O 1
ATOM 845 N N . THR B 1 8 ? 9.227 7.355 -12.812 1 69.38 8 THR B N 1
ATOM 846 C CA . THR B 1 8 ? 10.352 6.457 -12.594 1 69.38 8 THR B CA 1
ATOM 847 C C . THR B 1 8 ? 9.875 5.016 -12.43 1 69.38 8 THR B C 1
ATOM 849 O O . THR B 1 8 ? 10.375 4.109 -13.094 1 69.38 8 THR B O 1
ATOM 852 N N . LEU B 1 9 ? 8.781 4.812 -11.68 1 73.44 9 LEU B N 1
ATOM 853 C CA . LEU B 1 9 ? 8.266 3.467 -11.445 1 73.44 9 LEU B CA 1
ATOM 854 C C . LEU B 1 9 ? 7.688 2.881 -12.734 1 73.44 9 LEU B C 1
ATOM 856 O O . LEU B 1 9 ? 7.895 1.702 -13.031 1 73.44 9 LEU B O 1
ATOM 860 N N . ALA B 1 10 ? 7.051 3.77 -13.383 1 75.38 10 ALA B N 1
ATOM 861 C CA . ALA B 1 10 ? 6.492 3.336 -14.664 1 75.38 10 ALA B CA 1
ATOM 862 C C . ALA B 1 10 ? 7.598 2.904 -15.625 1 75.38 10 ALA B C 1
ATOM 864 O O . ALA B 1 10 ? 7.457 1.907 -16.344 1 75.38 10 ALA B O 1
ATOM 865 N N . ALA B 1 11 ? 8.633 3.656 -15.523 1 75.25 11 ALA B N 1
ATOM 866 C CA . ALA B 1 11 ? 9.773 3.332 -16.375 1 75.25 11 ALA B CA 1
ATOM 867 C C . ALA B 1 11 ? 10.383 1.985 -15.984 1 75.25 11 ALA B C 1
ATOM 869 O O . ALA B 1 11 ? 10.781 1.208 -16.859 1 75.25 11 ALA B O 1
ATOM 870 N N . ILE B 1 12 ? 10.336 1.776 -14.773 1 72.94 12 ILE B N 1
ATOM 871 C CA . ILE B 1 12 ? 10.867 0.504 -14.297 1 72.94 12 ILE B CA 1
ATOM 872 C C . ILE B 1 12 ? 9.961 -0.637 -14.75 1 72.94 12 ILE B C 1
ATOM 874 O O . ILE B 1 12 ? 10.445 -1.677 -15.203 1 72.94 12 ILE B O 1
ATOM 878 N N . LEU B 1 13 ? 8.656 -0.357 -14.672 1 77.25 13 LEU B N 1
ATOM 879 C CA . LEU B 1 13 ? 7.707 -1.39 -15.055 1 77.25 13 LEU B CA 1
ATOM 880 C C . LEU B 1 13 ? 7.77 -1.65 -16.562 1 77.25 13 LEU B C 1
ATOM 882 O O . LEU B 1 13 ? 7.664 -2.799 -17 1 77.25 13 LEU B O 1
ATOM 886 N N . ILE B 1 14 ? 7.945 -0.62 -17.234 1 77.19 14 ILE B N 1
ATOM 887 C CA . ILE B 1 14 ? 8.016 -0.759 -18.688 1 77.19 14 ILE B CA 1
ATOM 888 C C . ILE B 1 14 ? 9.25 -1.568 -19.078 1 77.19 14 ILE B C 1
ATOM 890 O O . ILE B 1 14 ? 9.258 -2.25 -20.094 1 77.19 14 ILE B O 1
ATOM 894 N N . ARG B 1 15 ? 10.25 -1.388 -18.328 1 81 15 ARG B N 1
ATOM 895 C CA . ARG B 1 15 ? 11.492 -2.104 -18.609 1 81 15 ARG B CA 1
ATOM 896 C C . ARG B 1 15 ? 11.469 -3.5 -18 1 81 15 ARG B C 1
ATOM 898 O O . ARG B 1 15 ? 12.398 -4.285 -18.188 1 81 15 ARG B O 1
ATOM 905 N N . MET B 1 16 ? 10.516 -3.736 -17.344 1 87.38 16 MET B N 1
ATOM 906 C CA . MET B 1 16 ? 10.461 -5.043 -16.688 1 87.38 16 MET B CA 1
ATOM 907 C C . MET B 1 16 ? 10.148 -6.141 -17.703 1 87.38 16 MET B C 1
ATOM 909 O O . MET B 1 16 ? 9.148 -6.066 -18.422 1 87.38 16 MET B O 1
ATOM 913 N N . THR B 1 17 ? 11.031 -7.121 -17.859 1 89.31 17 THR B N 1
ATOM 914 C CA . THR B 1 17 ? 10.797 -8.289 -18.703 1 89.31 17 THR B CA 1
ATOM 915 C C . THR B 1 17 ? 9.977 -9.336 -17.969 1 89.31 17 THR B C 1
ATOM 917 O O . THR B 1 17 ? 9.883 -9.305 -16.734 1 89.31 17 THR B O 1
ATOM 920 N N . PRO B 1 18 ? 9.336 -10.25 -18.75 1 92.19 18 PRO B N 1
ATOM 921 C CA . PRO B 1 18 ? 8.617 -11.352 -18.109 1 92.19 18 PRO B CA 1
ATOM 922 C C . PRO B 1 18 ? 9.492 -12.133 -17.125 1 92.19 18 PRO B C 1
ATOM 924 O O . PRO B 1 18 ? 9 -12.617 -16.109 1 92.19 18 PRO B O 1
ATOM 927 N N . GLU B 1 19 ? 10.734 -12.188 -17.453 1 93 19 GLU B N 1
ATOM 928 C CA . GLU B 1 19 ? 11.664 -12.906 -16.594 1 93 19 GLU B CA 1
ATOM 929 C C . GLU B 1 19 ? 11.828 -12.195 -15.25 1 93 19 GLU B C 1
ATOM 931 O O . GLU B 1 19 ? 11.828 -12.844 -14.195 1 93 19 GLU B O 1
ATOM 936 N N . ILE B 1 20 ? 11.992 -10.922 -15.234 1 90.5 20 ILE B N 1
ATOM 937 C CA . ILE B 1 20 ? 12.141 -10.141 -14.008 1 90.5 20 ILE B CA 1
ATOM 938 C C . ILE B 1 20 ? 10.852 -10.219 -13.188 1 90.5 20 ILE B C 1
ATOM 940 O O . ILE B 1 20 ? 10.891 -10.383 -11.969 1 90.5 20 ILE B O 1
ATOM 944 N N . PHE B 1 21 ? 9.703 -10.203 -13.922 1 93.81 21 PHE B N 1
ATOM 945 C CA . PHE B 1 21 ? 8.422 -10.32 -13.242 1 93.81 21 PHE B CA 1
ATOM 946 C C . PHE B 1 21 ? 8.297 -11.672 -12.547 1 93.81 21 PHE B C 1
ATOM 948 O O . PHE B 1 21 ? 7.855 -11.75 -11.398 1 93.81 21 PHE B O 1
ATOM 955 N N . HIS B 1 22 ? 8.703 -12.672 -13.25 1 95.31 22 HIS B N 1
ATOM 956 C CA . HIS B 1 22 ? 8.633 -14.008 -12.672 1 95.31 22 HIS B CA 1
ATOM 957 C C . HIS B 1 22 ? 9.539 -14.133 -11.453 1 95.31 22 HIS B C 1
ATOM 959 O O . HIS B 1 22 ? 9.203 -14.836 -10.492 1 95.31 22 HIS B O 1
ATOM 965 N N . GLU B 1 23 ? 10.648 -13.516 -11.484 1 94 23 GLU B N 1
ATOM 966 C CA . GLU B 1 23 ? 11.539 -13.508 -10.328 1 94 23 GLU B CA 1
ATOM 967 C C . GLU B 1 23 ? 10.891 -12.812 -9.133 1 94 23 GLU B C 1
ATOM 969 O O . GLU B 1 23 ? 11.047 -13.258 -7.996 1 94 23 GLU B O 1
ATOM 974 N N . LEU B 1 24 ? 10.234 -11.758 -9.422 1 93.12 24 LEU B N 1
ATOM 975 C CA . LEU B 1 24 ? 9.508 -11.031 -8.383 1 93.12 24 LEU B CA 1
ATOM 976 C C . LEU B 1 24 ? 8.414 -11.906 -7.77 1 93.12 24 LEU B C 1
ATOM 978 O O . LEU B 1 24 ? 8.266 -11.953 -6.547 1 93.12 24 LEU B O 1
ATOM 982 N N . VAL B 1 25 ? 7.668 -12.57 -8.641 1 96.94 25 VAL B N 1
ATOM 983 C CA . VAL B 1 25 ? 6.598 -13.453 -8.203 1 96.94 25 VAL B CA 1
ATOM 984 C C . VAL B 1 25 ? 7.172 -14.57 -7.328 1 96.94 25 VAL B C 1
ATOM 986 O O . VAL B 1 25 ? 6.621 -14.875 -6.27 1 96.94 25 VAL B O 1
ATOM 989 N N . ASP B 1 26 ? 8.227 -15.133 -7.77 1 96.5 26 ASP B N 1
ATOM 990 C CA . ASP B 1 26 ? 8.859 -16.219 -7.02 1 96.5 26 ASP B CA 1
ATOM 991 C C . ASP B 1 26 ? 9.312 -15.734 -5.641 1 96.5 26 ASP B C 1
ATOM 993 O O . ASP B 1 26 ? 9.203 -16.469 -4.656 1 96.5 26 ASP B O 1
ATOM 997 N N . ALA B 1 27 ? 9.789 -14.57 -5.527 1 93.88 27 ALA B N 1
ATOM 998 C CA . ALA B 1 27 ? 10.32 -14.016 -4.285 1 93.88 27 ALA B CA 1
ATOM 999 C C . ALA B 1 27 ? 9.188 -13.68 -3.314 1 93.88 27 ALA B C 1
ATOM 1001 O O . ALA B 1 27 ? 9.336 -13.836 -2.1 1 93.88 27 ALA B O 1
ATOM 1002 N N . LEU B 1 28 ? 8.062 -13.25 -3.809 1 95.75 28 LEU B N 1
ATOM 1003 C CA . LEU B 1 28 ? 7.027 -12.688 -2.951 1 95.75 28 LEU B CA 1
ATOM 1004 C C . LEU B 1 28 ? 5.938 -13.711 -2.662 1 95.75 28 LEU B C 1
ATOM 1006 O O . LEU B 1 28 ? 5.188 -13.57 -1.692 1 95.75 28 LEU B O 1
ATOM 1010 N N . SER B 1 29 ? 5.805 -14.734 -3.537 1 96.56 29 SER B N 1
ATOM 1011 C CA . SER B 1 29 ? 4.699 -15.68 -3.469 1 96.56 29 SER B CA 1
ATOM 1012 C C . SER B 1 29 ? 4.625 -16.359 -2.102 1 96.56 29 SER B C 1
ATOM 1014 O O . SER B 1 29 ? 3.559 -16.406 -1.488 1 96.56 29 SER B O 1
ATOM 1016 N N . PRO B 1 30 ? 5.758 -16.875 -1.556 1 95.19 30 PRO B N 1
ATOM 1017 C CA . PRO B 1 30 ? 5.668 -17.516 -0.245 1 95.19 30 PRO B CA 1
ATOM 1018 C C . PRO B 1 30 ? 5.168 -16.578 0.847 1 95.19 30 PRO B C 1
ATOM 1020 O O . PRO B 1 30 ? 4.469 -17 1.767 1 95.19 30 PRO B O 1
ATOM 1023 N N . LEU B 1 31 ? 5.508 -15.328 0.834 1 92.81 31 LEU B N 1
ATOM 1024 C CA . LEU B 1 31 ? 5.105 -14.336 1.823 1 92.81 31 LEU B CA 1
ATOM 1025 C C . LEU B 1 31 ? 3.625 -14 1.684 1 92.81 31 LEU B C 1
ATOM 1027 O O . LEU B 1 31 ? 2.924 -13.828 2.686 1 92.81 31 LEU B O 1
ATOM 1031 N N . LEU B 1 32 ? 3.135 -13.922 0.443 1 94.75 32 LEU B N 1
ATOM 1032 C CA . LEU B 1 32 ? 1.734 -13.609 0.183 1 94.75 32 LEU B CA 1
ATOM 1033 C C . LEU B 1 32 ? 0.833 -14.781 0.555 1 94.75 32 LEU B C 1
ATOM 1035 O O . LEU B 1 32 ? -0.282 -14.578 1.043 1 94.75 32 LEU B O 1
ATOM 1039 N N . GLU B 1 33 ? 1.312 -16 0.281 1 93 33 GLU B N 1
ATOM 1040 C CA . GLU B 1 33 ? 0.545 -17.203 0.605 1 93 33 GLU B CA 1
ATOM 1041 C C . GLU B 1 33 ? 0.392 -17.359 2.115 1 93 33 GLU B C 1
ATOM 1043 O O . GLU B 1 33 ? -0.632 -17.859 2.59 1 93 33 GLU B O 1
ATOM 1048 N N . LYS B 1 34 ? 1.354 -16.953 2.855 1 88.62 34 LYS B N 1
ATOM 1049 C CA . LYS B 1 34 ? 1.288 -17 4.312 1 88.62 34 LYS B CA 1
ATOM 1050 C C . LYS B 1 34 ? 0.223 -16.047 4.848 1 88.62 34 LYS B C 1
ATOM 1052 O O . LYS B 1 34 ? -0.379 -16.297 5.895 1 88.62 34 LYS B O 1
ATOM 1057 N N . LYS B 1 35 ? -0.067 -14.992 4.152 1 85.5 35 LYS B N 1
ATOM 1058 C CA . LYS B 1 35 ? -1.066 -14.008 4.562 1 85.5 35 LYS B CA 1
ATOM 1059 C C . LYS B 1 35 ? -2.479 -14.516 4.277 1 85.5 35 LYS B C 1
ATOM 1061 O O . LYS B 1 35 ? -3.443 -14.055 4.895 1 85.5 35 LYS B O 1
ATOM 1066 N N . ASP B 1 36 ? -2.598 -15.492 3.344 1 82.62 36 ASP B N 1
ATOM 1067 C CA . ASP B 1 36 ? -3.896 -16 2.918 1 82.62 36 ASP B CA 1
ATOM 1068 C C . ASP B 1 36 ? -4.484 -16.938 3.961 1 82.62 36 ASP B C 1
ATOM 1070 O O . ASP B 1 36 ? -5.43 -17.688 3.676 1 82.62 36 ASP B O 1
ATOM 1074 N N . LYS B 1 37 ? -4.395 -16.734 5.16 1 72.06 37 LYS B N 1
ATOM 1075 C CA . LYS B 1 37 ? -4.742 -17.594 6.289 1 72.06 37 LYS B CA 1
ATOM 1076 C C . LYS B 1 37 ? -6.09 -18.266 6.074 1 72.06 37 LYS B C 1
ATOM 1078 O O . LYS B 1 37 ? -6.246 -19.453 6.352 1 72.06 37 LYS B O 1
ATOM 1083 N N . PHE B 1 38 ? -7.141 -17.547 5.711 1 65.94 38 PHE B N 1
ATOM 1084 C CA . PHE B 1 38 ? -8.461 -18.156 5.777 1 65.94 38 PHE B CA 1
ATOM 1085 C C . PHE B 1 38 ? -9.234 -17.938 4.484 1 65.94 38 PHE B C 1
ATOM 1087 O O . PHE B 1 38 ? -10.422 -18.234 4.402 1 65.94 38 PHE B O 1
ATOM 1094 N N . MET B 1 39 ? -8.484 -17.547 3.646 1 70.38 39 MET B N 1
ATOM 1095 C CA . MET B 1 39 ? -9.266 -17.25 2.445 1 70.38 39 MET B CA 1
ATOM 1096 C C . MET B 1 39 ? -9.336 -18.469 1.531 1 70.38 39 MET B C 1
ATOM 1098 O O . MET B 1 39 ? -8.305 -18.969 1.071 1 70.38 39 MET B O 1
ATOM 1102 N N . ARG B 1 40 ? -10.516 -19.078 1.493 1 69.38 40 ARG B N 1
ATOM 1103 C CA . ARG B 1 40 ? -10.75 -20.25 0.655 1 69.38 40 ARG B CA 1
ATOM 1104 C C . ARG B 1 40 ? -10.336 -19.984 -0.789 1 69.38 40 ARG B C 1
ATOM 1106 O O . ARG B 1 40 ? -9.688 -20.812 -1.42 1 69.38 40 ARG B O 1
ATOM 1113 N N . LYS B 1 41 ? -10.758 -18.938 -1.297 1 79.62 41 LYS B N 1
ATOM 1114 C CA . LYS B 1 41 ? -10.477 -18.609 -2.691 1 79.62 41 LYS B CA 1
ATOM 1115 C C . LYS B 1 41 ? -9.609 -17.359 -2.797 1 79.62 41 LYS B C 1
ATOM 1117 O O . LYS B 1 41 ? -10.055 -16.344 -3.322 1 79.62 41 LYS B O 1
ATOM 1122 N N . ALA B 1 42 ? -8.477 -17.594 -2.365 1 87.25 42 ALA B N 1
ATOM 1123 C CA . ALA B 1 42 ? -7.555 -16.453 -2.473 1 87.25 42 ALA B CA 1
ATOM 1124 C C . ALA B 1 42 ? -7.004 -16.328 -3.891 1 87.25 42 ALA B C 1
ATOM 1126 O O . ALA B 1 42 ? -6.781 -17.344 -4.57 1 87.25 42 ALA B O 1
ATOM 1127 N N . LEU B 1 43 ? -6.875 -15.141 -4.422 1 94.75 43 LEU B N 1
ATOM 1128 C CA . LEU B 1 43 ? -6.242 -14.883 -5.715 1 94.75 43 LEU B CA 1
ATOM 1129 C C . LEU B 1 43 ? -4.797 -15.359 -5.715 1 94.75 43 LEU B C 1
ATOM 1131 O O . LEU B 1 43 ? -4.105 -15.266 -4.699 1 94.75 43 LEU B O 1
ATOM 1135 N N . GLU B 1 44 ? -4.328 -15.867 -6.887 1 95.25 44 GLU B N 1
ATOM 1136 C CA . GLU B 1 44 ? -2.936 -16.281 -7.016 1 95.25 44 GLU B CA 1
ATOM 1137 C C . GLU B 1 44 ? -1.989 -15.109 -6.75 1 95.25 44 GLU B C 1
ATOM 1139 O O . GLU B 1 44 ? -2.273 -13.969 -7.133 1 95.25 44 GLU B O 1
ATOM 1144 N N . PRO B 1 45 ? -0.882 -15.43 -6.176 1 96.75 45 PRO B N 1
ATOM 1145 C CA . PRO B 1 45 ? 0.096 -14.375 -5.887 1 96.75 45 PRO B CA 1
ATOM 1146 C C . PRO B 1 45 ? 0.482 -13.57 -7.129 1 96.75 45 PRO B C 1
ATOM 1148 O O . PRO B 1 45 ? 0.666 -12.359 -7.047 1 96.75 45 PRO B O 1
ATOM 1151 N N . GLU B 1 46 ? 0.627 -14.242 -8.211 1 97.38 46 GLU B N 1
ATOM 1152 C CA . GLU B 1 46 ? 0.989 -13.578 -9.469 1 97.38 46 GLU B CA 1
ATOM 1153 C C . GLU B 1 46 ? -0.006 -12.484 -9.82 1 97.38 46 GLU B C 1
ATOM 1155 O O . GLU B 1 46 ? 0.389 -11.383 -10.227 1 97.38 46 GLU B O 1
ATOM 1160 N N . LEU B 1 47 ? -1.237 -12.75 -9.641 1 97.56 47 LEU B N 1
ATOM 1161 C CA . LEU B 1 47 ? -2.293 -11.789 -9.938 1 97.56 47 LEU B CA 1
ATOM 1162 C C . LEU B 1 47 ? -2.277 -10.633 -8.945 1 97.56 47 LEU B C 1
ATOM 1164 O O . LEU B 1 47 ? -2.441 -9.469 -9.328 1 97.56 47 LEU B O 1
ATOM 1168 N N . LYS B 1 48 ? -2.074 -10.906 -7.707 1 97.88 48 LYS B N 1
ATOM 1169 C CA . LYS B 1 48 ? -1.982 -9.875 -6.676 1 97.88 48 LYS B CA 1
ATOM 1170 C C . LYS B 1 48 ? -0.848 -8.898 -6.969 1 97.88 48 LYS B C 1
ATOM 1172 O O . LYS B 1 48 ? -1.015 -7.688 -6.828 1 97.88 48 LYS B O 1
ATOM 1177 N N . ILE B 1 49 ? 0.246 -9.43 -7.387 1 97.31 49 ILE B N 1
ATOM 1178 C CA . ILE B 1 49 ? 1.431 -8.633 -7.684 1 97.31 49 ILE B CA 1
ATOM 1179 C C . ILE B 1 49 ? 1.185 -7.785 -8.93 1 97.31 49 ILE B C 1
ATOM 1181 O O . ILE B 1 49 ? 1.487 -6.59 -8.938 1 97.31 49 ILE B O 1
ATOM 1185 N N . ALA B 1 50 ? 0.638 -8.422 -9.961 1 96.69 50 ALA B N 1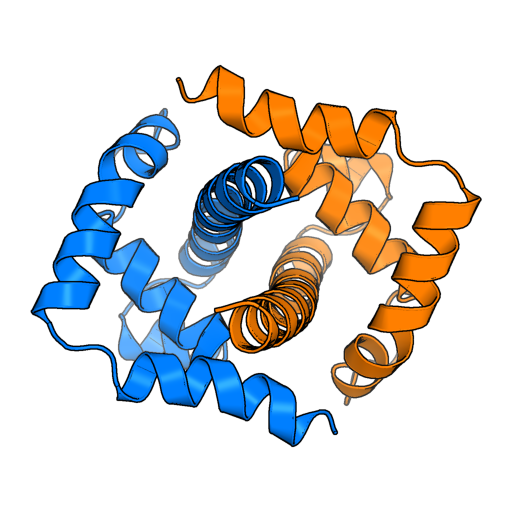
ATOM 1186 C CA . ALA B 1 50 ? 0.357 -7.707 -11.203 1 96.69 50 ALA B CA 1
ATOM 1187 C C . ALA B 1 50 ? -0.583 -6.531 -10.961 1 96.69 50 ALA B C 1
ATOM 1189 O O . ALA B 1 50 ? -0.322 -5.414 -11.414 1 96.69 50 ALA B O 1
ATOM 1190 N N . ILE B 1 51 ? -1.646 -6.746 -10.211 1 97.69 51 ILE B N 1
ATOM 1191 C CA . ILE B 1 51 ? -2.633 -5.719 -9.898 1 97.69 51 ILE B CA 1
ATOM 1192 C C . ILE B 1 51 ? -1.971 -4.59 -9.109 1 97.69 51 ILE B C 1
ATOM 1194 O O . ILE B 1 51 ? -2.158 -3.41 -9.422 1 97.69 51 ILE B O 1
ATOM 1198 N N . THR B 1 52 ? -1.222 -4.922 -8.148 1 97.25 52 THR B N 1
ATOM 1199 C CA . THR B 1 52 ? -0.576 -3.945 -7.281 1 97.25 52 THR B CA 1
ATOM 1200 C C . THR B 1 52 ? 0.441 -3.117 -8.062 1 97.25 52 THR B C 1
ATOM 1202 O O . THR B 1 52 ? 0.56 -1.909 -7.848 1 97.25 52 THR B O 1
ATOM 1205 N N . LEU B 1 53 ? 1.163 -3.732 -8.992 1 95.06 53 LEU B N 1
ATOM 1206 C CA . LEU B 1 53 ? 2.135 -3.008 -9.805 1 95.06 53 LEU B CA 1
ATOM 1207 C C . LEU B 1 53 ? 1.436 -2.043 -10.758 1 95.06 53 LEU B C 1
ATOM 1209 O O . LEU B 1 53 ? 1.93 -0.942 -11.008 1 95.06 53 LEU B O 1
ATOM 1213 N N . CYS B 1 54 ? 0.275 -2.48 -11.32 1 94.88 54 CYS B N 1
ATOM 1214 C CA . CYS B 1 54 ? -0.501 -1.58 -12.164 1 94.88 54 CYS B CA 1
ATOM 1215 C C . CYS B 1 54 ? -0.964 -0.358 -11.383 1 94.88 54 CYS B C 1
ATOM 1217 O O . CYS B 1 54 ? -0.971 0.756 -11.906 1 94.88 54 CYS B O 1
ATOM 1219 N N . TYR B 1 55 ? -1.212 -0.562 -10.094 1 95.62 55 TYR B N 1
ATOM 1220 C CA . TYR B 1 55 ? -1.618 0.54 -9.234 1 95.62 55 TYR B CA 1
ATOM 1221 C C . TYR B 1 55 ? -0.435 1.444 -8.906 1 95.62 55 TYR B C 1
ATOM 1223 O O . TYR B 1 55 ? -0.499 2.658 -9.109 1 95.62 55 TYR B O 1
ATOM 1231 N N . LEU B 1 56 ? 0.63 0.924 -8.484 1 93.06 56 LEU B N 1
ATOM 1232 C CA . LEU B 1 56 ? 1.76 1.673 -7.941 1 93.06 56 LEU B CA 1
ATOM 1233 C C . LEU B 1 56 ? 2.578 2.305 -9.062 1 93.06 56 LEU B C 1
ATOM 1235 O O . LEU B 1 56 ? 3.078 3.424 -8.914 1 93.06 56 LEU B O 1
ATOM 1239 N N . ALA B 1 57 ? 2.756 1.59 -10.141 1 91.06 57 ALA B N 1
ATOM 1240 C CA . ALA B 1 57 ? 3.717 1.984 -11.164 1 91.06 57 ALA B CA 1
ATOM 1241 C C . ALA B 1 57 ? 3.014 2.604 -12.367 1 91.06 57 ALA B C 1
ATOM 1243 O O . ALA B 1 57 ? 3.492 3.588 -12.938 1 91.06 57 ALA B O 1
ATOM 1244 N N . ILE B 1 58 ? 1.887 2.059 -12.758 1 87.69 58 ILE B N 1
ATOM 1245 C CA . ILE B 1 58 ? 1.169 2.562 -13.922 1 87.69 58 ILE B CA 1
ATOM 1246 C C . ILE B 1 58 ? 0.239 3.699 -13.508 1 87.69 58 ILE B C 1
ATOM 1248 O O . ILE B 1 58 ? 0.015 4.641 -14.266 1 87.69 58 ILE B O 1
ATOM 1252 N N . GLY B 1 59 ? -0.283 3.594 -12.281 1 89.81 59 GLY B N 1
ATOM 1253 C CA . GLY B 1 59 ? -1.182 4.625 -11.789 1 89.81 59 GLY B CA 1
ATOM 1254 C C . GLY B 1 59 ? -2.641 4.336 -12.094 1 89.81 59 GLY B C 1
ATOM 1255 O O . GLY B 1 59 ? -3.459 5.258 -12.164 1 89.81 59 GLY B O 1
ATOM 1256 N N . ASP B 1 60 ? -3.018 3.068 -12.367 1 92.94 60 ASP B N 1
ATOM 1257 C CA . ASP B 1 60 ? -4.406 2.686 -12.609 1 92.94 60 ASP B CA 1
ATOM 1258 C C . ASP B 1 60 ? -5.266 2.932 -11.367 1 92.94 60 ASP B C 1
ATOM 1260 O O . ASP B 1 60 ? -4.824 2.693 -10.242 1 92.94 60 ASP B O 1
ATOM 1264 N N . SER B 1 61 ? -6.469 3.379 -11.594 1 94.44 61 SER B N 1
ATOM 1265 C CA . SER B 1 61 ? -7.434 3.521 -10.508 1 94.44 61 SER B CA 1
ATOM 1266 C C . SER B 1 61 ? -8 2.17 -10.094 1 94.44 61 SER B C 1
ATOM 1268 O O . SER B 1 61 ? -7.898 1.19 -10.836 1 94.44 61 SER B O 1
ATOM 1270 N N . TYR B 1 62 ? -8.617 2.135 -8.875 1 95.12 62 TYR B N 1
ATOM 1271 C CA . TYR B 1 62 ? -9.289 0.916 -8.438 1 95.12 62 TYR B CA 1
ATOM 1272 C C . TYR B 1 62 ? -10.352 0.492 -9.445 1 95.12 62 TYR B C 1
ATOM 1274 O O . TYR B 1 62 ? -10.469 -0.69 -9.773 1 95.12 62 TYR B O 1
ATOM 1282 N N . LYS B 1 63 ? -11.055 1.486 -10.023 1 96.81 63 LYS B N 1
ATOM 1283 C CA . LYS B 1 63 ? -12.102 1.199 -11 1 96.81 63 LYS B CA 1
ATOM 1284 C C . LYS B 1 63 ? -11.523 0.535 -12.242 1 96.81 63 LYS B C 1
ATOM 1286 O O . LYS B 1 63 ? -12.055 -0.469 -12.727 1 96.81 63 LYS B O 1
ATOM 1291 N N . SER B 1 64 ? -10.484 1.139 -12.805 1 97.5 64 SER B N 1
ATOM 1292 C CA . SER B 1 64 ? -9.828 0.588 -13.984 1 97.5 64 SER B CA 1
ATOM 1293 C C . SER B 1 64 ? -9.312 -0.823 -13.727 1 97.5 64 SER B C 1
ATOM 1295 O O . SER B 1 64 ? -9.43 -1.701 -14.578 1 97.5 64 SER B O 1
ATOM 1297 N N . LEU B 1 65 ? -8.812 -1.04 -12.531 1 98 65 LEU B N 1
ATOM 1298 C CA . LEU B 1 65 ? -8.281 -2.346 -12.164 1 98 65 LEU B CA 1
ATOM 1299 C C . LEU B 1 65 ? -9.391 -3.381 -12.055 1 98 65 LEU B C 1
ATOM 1301 O O . LEU B 1 65 ? -9.227 -4.523 -12.492 1 98 65 LEU B O 1
ATOM 1305 N N . MET B 1 66 ? -10.516 -3.025 -11.414 1 98.12 66 MET B N 1
ATOM 1306 C CA . MET B 1 66 ? -11.672 -3.916 -11.297 1 98.12 66 MET B CA 1
ATOM 1307 C C . MET B 1 66 ? -12.094 -4.438 -12.664 1 98.12 66 MET B C 1
ATOM 1309 O O . MET B 1 66 ? -12.32 -5.633 -12.836 1 98.12 66 MET B O 1
ATOM 1313 N N . TYR B 1 67 ? -12.07 -3.541 -13.641 1 98 67 TYR B N 1
ATOM 1314 C CA . TYR B 1 67 ? -12.492 -3.889 -14.984 1 98 67 TYR B CA 1
ATOM 1315 C C . TYR B 1 67 ? -11.438 -4.723 -15.695 1 98 67 TYR B C 1
ATOM 1317 O O . TYR B 1 67 ? -11.742 -5.777 -16.266 1 98 67 TYR B O 1
ATOM 1325 N N . SER B 1 68 ? -10.195 -4.293 -15.609 1 97.44 68 SER B N 1
ATOM 1326 C CA . SER B 1 68 ? -9.117 -4.922 -16.359 1 97.44 68 SER B CA 1
ATOM 1327 C C . SER B 1 68 ? -8.844 -6.336 -15.867 1 97.44 68 SER B C 1
ATOM 1329 O O . SER B 1 68 ? -8.492 -7.219 -16.656 1 97.44 68 SER B O 1
ATOM 1331 N N . PHE B 1 69 ? -9.062 -6.57 -14.609 1 97.75 69 PHE B N 1
ATOM 1332 C CA . PHE B 1 69 ? -8.695 -7.859 -14.039 1 97.75 69 PHE B CA 1
ATOM 1333 C C . PHE B 1 69 ? -9.938 -8.633 -13.609 1 97.75 69 PHE B C 1
ATOM 1335 O O . PHE B 1 69 ? -9.836 -9.773 -13.148 1 97.75 69 PHE B O 1
ATOM 1342 N N . SER B 1 70 ? -11.039 -8.047 -13.812 1 97.94 70 SER B N 1
ATOM 1343 C CA . SER B 1 70 ? -12.312 -8.672 -13.453 1 97.94 70 SER B CA 1
ATOM 1344 C C . SER B 1 70 ? -12.328 -9.094 -11.984 1 97.94 70 SER B C 1
ATOM 1346 O O . SER B 1 70 ? -12.609 -10.25 -11.672 1 97.94 70 SER B O 1
ATOM 1348 N N . VAL B 1 71 ? -12.062 -8.234 -11.102 1 96.81 71 VAL B N 1
ATOM 1349 C CA . VAL B 1 71 ? -12.016 -8.422 -9.656 1 96.81 71 VAL B CA 1
ATOM 1350 C C . VAL B 1 71 ? -12.898 -7.379 -8.969 1 96.81 71 VAL B C 1
ATOM 1352 O O . VAL B 1 71 ? -12.938 -6.219 -9.391 1 96.81 71 VAL B O 1
ATOM 1355 N N . SER B 1 72 ? -13.578 -7.723 -7.914 1 95.62 72 SER B N 1
ATOM 1356 C CA . SER B 1 72 ? -14.5 -6.816 -7.23 1 95.62 72 SER B CA 1
ATOM 1357 C C . SER B 1 72 ? -13.742 -5.762 -6.434 1 95.62 72 SER B C 1
ATOM 1359 O O . SER B 1 72 ? -12.57 -5.941 -6.109 1 95.62 72 SER B O 1
ATOM 1361 N N . HIS B 1 73 ? -14.445 -4.762 -6.113 1 94.5 73 HIS B N 1
ATOM 1362 C CA . HIS B 1 73 ? -13.883 -3.652 -5.352 1 94.5 73 HIS B CA 1
ATOM 1363 C C . HIS B 1 73 ? -13.383 -4.117 -3.988 1 94.5 73 HIS B C 1
ATOM 1365 O O . HIS B 1 73 ? -12.305 -3.723 -3.549 1 94.5 73 HIS B O 1
ATOM 1371 N N . ASN B 1 74 ? -14.211 -4.906 -3.314 1 91.44 74 ASN B N 1
ATOM 1372 C CA . ASN B 1 74 ? -13.852 -5.406 -1.993 1 91.44 74 ASN B CA 1
ATOM 1373 C C . ASN B 1 74 ? -12.547 -6.203 -2.035 1 91.44 74 ASN B C 1
ATOM 1375 O O . ASN B 1 74 ? -11.711 -6.086 -1.136 1 91.44 74 ASN B O 1
ATOM 1379 N N . THR B 1 75 ? -12.398 -6.965 -3.145 1 93.75 75 THR B N 1
ATOM 1380 C CA . THR B 1 75 ? -11.195 -7.777 -3.299 1 93.75 75 THR B CA 1
ATOM 1381 C C . THR B 1 75 ? -9.984 -6.898 -3.588 1 93.75 75 THR B C 1
ATOM 1383 O O . THR B 1 75 ? -8.914 -7.098 -3.008 1 93.75 75 THR B O 1
ATOM 1386 N N . ILE B 1 76 ? -10.125 -5.832 -4.438 1 96.44 76 ILE B N 1
ATOM 1387 C CA . ILE B 1 76 ? -9.055 -4.891 -4.758 1 96.44 76 ILE B CA 1
ATOM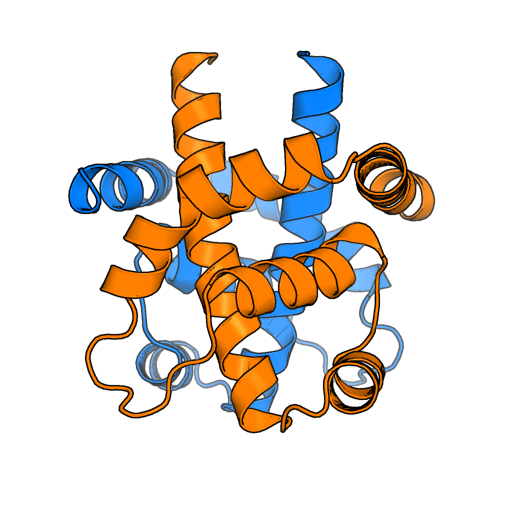 1388 C C . ILE B 1 76 ? -8.594 -4.18 -3.488 1 96.44 76 ILE B C 1
ATOM 1390 O O . ILE B 1 76 ? -7.395 -4.043 -3.248 1 96.44 76 ILE B O 1
ATOM 1394 N N . CYS B 1 77 ? -9.531 -3.826 -2.623 1 94.56 77 CYS B N 1
ATOM 1395 C CA . CYS B 1 77 ? -9.266 -3.086 -1.395 1 94.56 77 CYS B CA 1
ATOM 1396 C C . CYS B 1 77 ? -8.477 -3.936 -0.407 1 94.56 77 CYS B C 1
ATOM 1398 O O 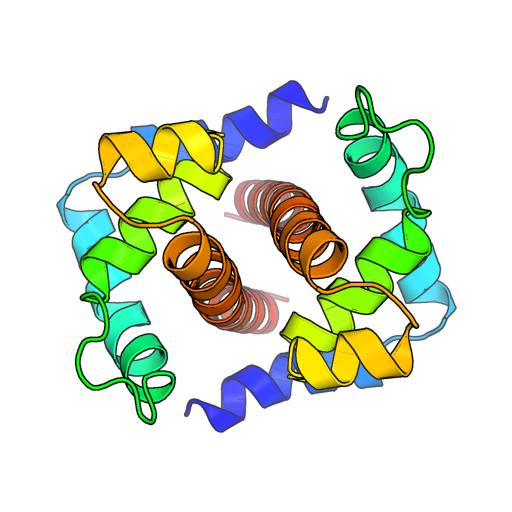. CYS B 1 77 ? -7.781 -3.4 0.459 1 94.56 77 CYS B O 1
ATOM 1400 N N . ARG B 1 78 ? -8.531 -5.156 -0.642 1 92.25 78 ARG B N 1
ATOM 1401 C CA . ARG B 1 78 ? -7.836 -6.07 0.257 1 92.25 78 ARG B CA 1
ATOM 1402 C C . ARG B 1 78 ? -6.453 -6.422 -0.281 1 92.25 78 ARG B C 1
ATOM 1404 O O . ARG B 1 78 ? -5.465 -6.367 0.453 1 92.25 78 ARG B O 1
ATOM 1411 N N . ILE B 1 79 ? -6.367 -6.734 -1.526 1 95.75 79 ILE B N 1
ATOM 1412 C CA . ILE B 1 79 ? -5.148 -7.363 -2.02 1 95.75 79 ILE B CA 1
ATOM 1413 C C . ILE B 1 79 ? -4.062 -6.305 -2.209 1 95.75 79 ILE B C 1
ATOM 1415 O O . ILE B 1 79 ? -2.875 -6.582 -2.033 1 95.75 79 ILE B O 1
ATOM 1419 N N . ILE B 1 80 ? -4.488 -5.094 -2.607 1 97.44 80 ILE B N 1
ATOM 1420 C CA . ILE B 1 80 ? -3.469 -4.086 -2.891 1 97.44 80 ILE B CA 1
ATOM 1421 C C . ILE B 1 80 ? -2.719 -3.736 -1.607 1 97.44 80 ILE B C 1
ATOM 1423 O O . ILE B 1 80 ? -1.49 -3.842 -1.551 1 97.44 80 ILE B O 1
ATOM 1427 N N . PRO B 1 81 ? -3.424 -3.414 -0.537 1 96.75 81 PRO B N 1
ATOM 1428 C CA . PRO B 1 81 ? -2.682 -3.111 0.69 1 96.75 81 PRO B CA 1
ATOM 1429 C C . PRO B 1 81 ? -1.893 -4.309 1.213 1 96.75 81 PRO B C 1
ATOM 1431 O O . PRO B 1 81 ? -0.767 -4.148 1.691 1 96.75 81 PRO B O 1
ATOM 1434 N N . GLU B 1 82 ? -2.432 -5.504 1.125 1 94.81 82 GLU B N 1
ATOM 1435 C CA . GLU B 1 82 ? -1.729 -6.703 1.578 1 94.81 82 GLU B CA 1
ATOM 1436 C C . GLU B 1 82 ? -0.442 -6.918 0.787 1 94.81 82 GLU B C 1
ATOM 1438 O O . GLU B 1 82 ? 0.594 -7.262 1.359 1 94.81 82 GLU B O 1
ATOM 1443 N N . THR B 1 83 ? -0.562 -6.801 -0.503 1 96.69 83 THR B N 1
ATOM 1444 C CA . THR B 1 83 ? 0.602 -6.957 -1.369 1 96.69 83 THR B CA 1
ATOM 1445 C C . THR B 1 83 ? 1.617 -5.848 -1.111 1 96.69 83 THR B C 1
ATOM 1447 O O . THR B 1 83 ? 2.824 -6.094 -1.091 1 96.69 83 THR B O 1
ATOM 1450 N N . CYS B 1 84 ? 1.139 -4.605 -0.86 1 96.25 84 CYS B N 1
ATOM 1451 C CA . CYS B 1 84 ? 2.018 -3.494 -0.513 1 96.25 84 CYS B CA 1
ATOM 1452 C C . CYS B 1 84 ? 2.793 -3.791 0.765 1 96.25 84 CYS B C 1
ATOM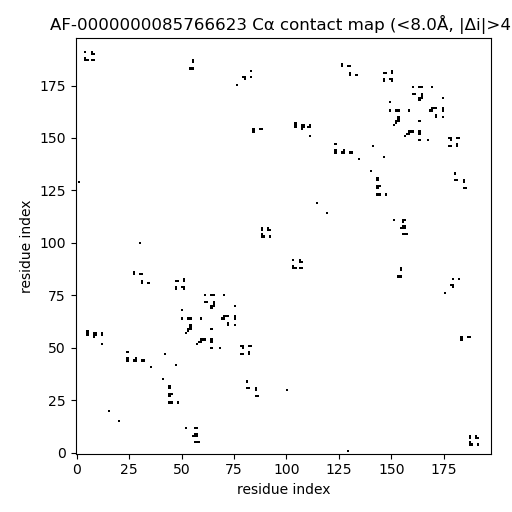 1454 O O . CYS B 1 84 ? 3.984 -3.49 0.856 1 96.25 84 CYS B O 1
ATOM 1456 N N . GLU B 1 85 ? 2.111 -4.312 1.71 1 94 85 GLU B N 1
ATOM 1457 C CA . GLU B 1 85 ? 2.762 -4.66 2.971 1 94 85 GLU B CA 1
ATOM 1458 C C . GLU B 1 85 ? 3.941 -5.598 2.744 1 94 85 GLU B C 1
ATOM 1460 O O . GLU B 1 85 ? 5.023 -5.387 3.293 1 94 85 GLU B O 1
ATOM 1465 N N . VAL B 1 86 ? 3.756 -6.613 1.948 1 93.31 86 VAL B N 1
ATOM 1466 C CA . VAL B 1 86 ? 4.781 -7.613 1.674 1 93.31 86 VAL B CA 1
ATOM 1467 C C . VAL B 1 86 ? 5.934 -6.973 0.899 1 93.31 86 VAL B C 1
ATOM 1469 O O . VAL B 1 86 ? 7.102 -7.18 1.228 1 93.31 86 VAL B O 1
ATOM 1472 N N . ILE B 1 87 ? 5.625 -6.211 -0.095 1 92.5 87 ILE B N 1
ATOM 1473 C CA . ILE B 1 87 ? 6.629 -5.535 -0.909 1 92.5 87 ILE B CA 1
ATOM 1474 C C . ILE B 1 87 ? 7.434 -4.57 -0.041 1 92.5 87 ILE B C 1
ATOM 1476 O O . ILE B 1 87 ? 8.664 -4.527 -0.124 1 92.5 87 ILE B O 1
ATOM 1480 N N . PHE B 1 88 ? 6.719 -3.846 0.779 1 90.62 88 PHE B N 1
ATOM 1481 C CA . PHE B 1 88 ? 7.375 -2.883 1.656 1 90.62 88 PHE B CA 1
ATOM 1482 C C . PHE B 1 88 ? 8.344 -3.586 2.6 1 90.62 88 PHE B C 1
ATOM 1484 O O . PHE B 1 88 ? 9.461 -3.109 2.82 1 90.62 88 PHE B O 1
ATOM 1491 N N . GLY B 1 89 ? 7.93 -4.66 3.199 1 88.75 89 GLY B N 1
ATOM 1492 C CA . GLY B 1 89 ? 8.812 -5.441 4.051 1 88.75 89 GLY B CA 1
ATOM 1493 C C . GLY B 1 89 ? 10.094 -5.855 3.355 1 88.75 89 GLY B C 1
ATOM 1494 O O . GLY B 1 89 ? 11.18 -5.75 3.934 1 88.75 89 GLY B O 1
ATOM 1495 N N . GLU B 1 90 ? 9.984 -6.316 2.15 1 87.56 90 GLU B N 1
ATOM 1496 C CA . GLU B 1 90 ? 11.148 -6.742 1.384 1 87.56 90 GLU B CA 1
ATOM 1497 C C . GLU B 1 90 ? 12.062 -5.562 1.062 1 87.56 90 GLU B C 1
ATOM 1499 O O . GLU B 1 90 ? 13.289 -5.684 1.127 1 87.56 90 GLU B O 1
ATOM 1504 N N . VAL B 1 91 ? 11.508 -4.473 0.647 1 86.31 91 VAL B N 1
ATOM 1505 C CA . VAL B 1 91 ? 12.273 -3.277 0.297 1 86.31 91 VAL B CA 1
ATOM 1506 C C . VAL B 1 91 ? 13.008 -2.754 1.529 1 86.31 91 VAL B C 1
ATOM 1508 O O . VAL B 1 91 ? 14.18 -2.385 1.449 1 86.31 91 VAL B O 1
ATOM 1511 N N . MET B 1 92 ? 12.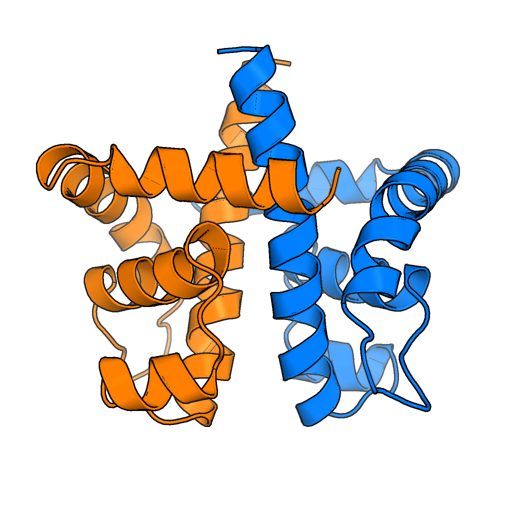305 -2.717 2.604 1 85.81 92 MET B N 1
ATOM 1512 C CA . MET B 1 92 ? 12.93 -2.23 3.832 1 85.81 92 MET B CA 1
ATOM 1513 C C . MET B 1 92 ? 14.062 -3.15 4.266 1 85.81 92 MET B C 1
ATOM 1515 O O . MET B 1 92 ? 15.078 -2.686 4.793 1 85.81 92 MET B O 1
ATOM 1519 N N . SER B 1 93 ? 13.844 -4.449 4.113 1 84.62 93 SER B N 1
ATOM 1520 C CA . SER B 1 93 ? 14.906 -5.402 4.398 1 84.62 93 SER B CA 1
ATOM 1521 C C . SER B 1 93 ? 16.141 -5.125 3.541 1 84.62 93 SER B C 1
ATOM 1523 O O . SER B 1 93 ? 17.266 -5.18 4.031 1 84.62 93 SER B O 1
ATOM 1525 N N . PHE B 1 94 ? 15.953 -4.879 2.316 1 83.62 94 PHE B N 1
ATOM 1526 C CA . PHE B 1 94 ? 17.031 -4.551 1.395 1 83.62 94 PHE B CA 1
ATOM 1527 C C . PHE B 1 94 ? 17.719 -3.26 1.813 1 83.62 94 PHE B C 1
ATOM 1529 O O . PHE B 1 94 ? 18.953 -3.189 1.838 1 83.62 94 PHE B O 1
ATOM 1536 N N . LEU B 1 95 ? 17 -2.205 2.129 1 82.12 95 LEU B N 1
ATOM 1537 C CA . LEU B 1 95 ? 17.531 -0.906 2.512 1 82.12 95 LEU B CA 1
ATOM 1538 C C . LEU B 1 95 ? 18.359 -1.015 3.795 1 82.12 95 LEU B C 1
ATOM 1540 O O . LEU B 1 95 ? 19.359 -0.312 3.959 1 82.12 95 LEU B O 1
ATOM 1544 N N . SER B 1 96 ? 17.859 -1.874 4.641 1 83.19 96 SER B N 1
ATOM 1545 C CA . SER B 1 96 ? 18.594 -2.076 5.891 1 83.19 96 SER B CA 1
ATOM 1546 C C . SER B 1 96 ? 19.953 -2.719 5.645 1 83.19 96 SER B C 1
ATOM 1548 O O . SER B 1 96 ? 20.891 -2.539 6.434 1 83.19 96 SER B O 1
ATOM 1550 N N . LEU B 1 97 ? 20.031 -3.455 4.586 1 80.31 97 LEU B N 1
ATOM 1551 C CA . LEU B 1 97 ? 21.281 -4.141 4.246 1 80.31 97 LEU B CA 1
ATOM 1552 C C . LEU B 1 97 ? 22.266 -3.182 3.6 1 80.31 97 LEU B C 1
ATOM 1554 O O . LEU B 1 97 ? 23.484 -3.357 3.73 1 80.31 97 LEU B O 1
ATOM 1558 N N . VAL B 1 98 ? 21.797 -2.215 2.896 1 79 98 VAL B N 1
ATOM 1559 C CA . VAL B 1 98 ? 22.688 -1.336 2.145 1 79 98 VAL B CA 1
ATOM 1560 C C . VAL B 1 98 ? 22.969 -0.068 2.951 1 79 98 VAL B C 1
ATOM 1562 O O . VAL B 1 98 ? 23.812 0.749 2.566 1 79 98 VAL B O 1
ATOM 1565 N N . SER B 1 99 ? 22.109 0.285 3.941 1 68.88 99 SER B N 1
ATOM 1566 C CA . SER B 1 99 ? 22.344 1.446 4.789 1 68.88 99 SER B CA 1
ATOM 1567 C C . SER B 1 99 ? 23.422 1.158 5.824 1 68.88 99 SER B C 1
ATOM 1569 O O . SER B 1 99 ? 24.281 2.01 6.098 1 68.88 99 SER B O 1
#